Protein AF-A0AAN9ID62-F1 (afdb_monomer)

Mean predicted aligned error: 13.61 Å

Nearest PDB structures (foldseek):
  5ydg-assembly1_A  TM=8.507E-01  e=1.184E-04  Arabidopsis thaliana
  5iww-assembly1_C  TM=8.240E-01  e=6.250E-05  Arabidopsis thaliana
  5gi0-assembly1_A  TM=8.367E-01  e=1.042E-04  Arabidopsis thaliana
  5mpy-assembly1_B  TM=7.158E-01  e=1.528E-04  Arabidopsis thaliana
  5mpx-assembly1_A  TM=7.703E-01  e=7.080E-04  Arabidopsis thaliana

Structure (mmCIF, N/CA/C/O backbone):
data_AF-A0AAN9ID62-F1
#
_entry.id   AF-A0AAN9ID62-F1
#
loop_
_atom_site.group_PDB
_atom_site.id
_atom_site.type_symbol
_atom_site.label_atom_id
_atom_site.label_alt_id
_atom_site.label_comp_id
_atom_site.label_asym_id
_atom_site.label_entity_id
_atom_site.label_seq_id
_atom_site.pdbx_PDB_ins_code
_atom_site.Cartn_x
_atom_site.Cartn_y
_atom_site.Cartn_z
_atom_site.occupancy
_atom_site.B_iso_or_equiv
_atom_site.auth_seq_id
_atom_site.auth_comp_id
_atom_site.auth_asym_id
_atom_site.auth_atom_id
_atom_site.pdbx_PDB_model_num
ATOM 1 N N . MET A 1 1 ? -2.063 -17.753 29.970 1.00 37.62 1 MET A N 1
ATOM 2 C CA . MET A 1 1 ? -2.208 -17.736 28.502 1.00 37.62 1 MET A CA 1
ATOM 3 C C . MET A 1 1 ? -1.586 -16.443 28.017 1.00 37.62 1 MET A C 1
ATOM 5 O O . MET A 1 1 ? -1.982 -15.399 28.510 1.00 37.62 1 MET A O 1
ATOM 9 N N . ASN A 1 2 ? -0.555 -16.524 27.176 1.00 41.91 2 ASN A N 1
ATOM 10 C CA . ASN A 1 2 ? -0.003 -15.362 26.481 1.00 41.91 2 ASN A CA 1
ATOM 11 C C . ASN A 1 2 ? -0.936 -15.097 25.296 1.00 41.91 2 ASN A C 1
ATOM 13 O O . ASN A 1 2 ? -0.899 -15.868 24.341 1.00 41.91 2 ASN A O 1
ATOM 17 N N . TRP A 1 3 ? -1.790 -14.081 25.363 1.00 54.22 3 TRP A N 1
ATOM 18 C CA . TRP A 1 3 ? -2.457 -13.569 24.166 1.00 54.22 3 TRP A CA 1
ATOM 19 C C . TRP A 1 3 ? -1.417 -12.735 23.416 1.00 54.22 3 TRP A C 1
ATOM 21 O O . TRP A 1 3 ? -1.079 -11.617 23.790 1.00 54.22 3 TRP A O 1
ATOM 31 N N . ALA A 1 4 ? -0.767 -13.348 22.430 1.00 73.00 4 ALA A N 1
ATOM 32 C CA . ALA A 1 4 ? 0.148 -12.623 21.565 1.00 73.00 4 ALA A CA 1
ATOM 33 C C . ALA A 1 4 ? -0.686 -11.956 20.471 1.00 73.00 4 ALA A C 1
ATOM 35 O O . ALA A 1 4 ? -1.264 -12.650 19.638 1.00 73.00 4 ALA A O 1
ATOM 36 N N . LEU A 1 5 ? -0.735 -10.624 20.472 1.00 85.06 5 LEU A N 1
ATOM 37 C CA . LEU A 1 5 ? -1.292 -9.874 19.352 1.00 85.06 5 LEU A CA 1
ATOM 38 C C . LEU A 1 5 ? -0.517 -10.221 18.079 1.00 85.06 5 LEU A C 1
ATOM 40 O O . LEU A 1 5 ? 0.719 -10.184 18.062 1.00 85.06 5 LEU A O 1
ATOM 44 N N . THR A 1 6 ? -1.241 -10.553 17.015 1.00 88.81 6 THR A N 1
ATOM 45 C CA . THR A 1 6 ? -0.649 -10.898 15.718 1.00 88.81 6 THR A CA 1
ATOM 46 C C . THR A 1 6 ? -1.155 -9.956 14.631 1.00 88.81 6 THR A C 1
ATOM 48 O O . THR A 1 6 ? -2.285 -9.474 14.706 1.00 88.81 6 THR A O 1
ATOM 51 N N . PRO A 1 7 ? -0.322 -9.630 13.628 1.00 91.12 7 PRO A N 1
ATOM 52 C CA . PRO A 1 7 ? -0.741 -8.751 12.550 1.00 91.12 7 PRO A CA 1
ATOM 53 C C . PRO A 1 7 ? -1.700 -9.487 11.607 1.00 91.12 7 PRO A C 1
ATOM 55 O O . PRO A 1 7 ? -1.321 -10.464 10.959 1.00 91.12 7 PRO A O 1
ATOM 58 N N . TYR A 1 8 ? -2.920 -8.977 11.484 1.00 93.38 8 TYR A N 1
ATOM 59 C CA . TYR A 1 8 ? -3.925 -9.400 10.511 1.00 93.38 8 TYR A CA 1
ATOM 60 C C . TYR A 1 8 ? -4.148 -8.320 9.460 1.00 93.38 8 TYR A C 1
ATOM 62 O O . TYR A 1 8 ? -4.003 -7.128 9.729 1.00 93.38 8 TYR A O 1
ATOM 70 N N . ILE A 1 9 ? -4.532 -8.749 8.263 1.00 94.75 9 ILE A N 1
ATOM 71 C CA . ILE A 1 9 ? -5.019 -7.893 7.187 1.00 94.75 9 ILE A CA 1
ATOM 72 C C . ILE A 1 9 ? -6.527 -8.103 7.079 1.00 94.75 9 ILE A C 1
ATOM 74 O O . ILE A 1 9 ? -6.990 -9.225 6.863 1.00 94.75 9 ILE A O 1
ATOM 78 N N . VAL A 1 10 ? -7.275 -7.011 7.218 1.00 96.56 10 VAL A N 1
ATOM 79 C CA . VAL A 1 10 ? -8.722 -6.937 7.003 1.00 96.56 10 VAL A CA 1
ATOM 80 C C . VAL A 1 10 ? -8.946 -6.268 5.654 1.00 96.56 10 VAL A C 1
ATOM 82 O O . VAL A 1 10 ? -8.603 -5.102 5.464 1.00 96.56 10 VAL A O 1
ATOM 85 N N . TYR A 1 11 ? -9.485 -7.020 4.699 1.00 95.88 11 TYR A N 1
ATOM 86 C CA . TYR A 1 11 ? -9.725 -6.566 3.333 1.00 95.88 11 TYR A CA 1
ATOM 87 C C . TYR A 1 11 ? -11.213 -6.292 3.113 1.00 95.88 11 TYR A C 1
ATOM 89 O O . TYR A 1 11 ? -12.051 -7.165 3.344 1.00 95.88 11 TYR A O 1
ATOM 97 N N . LEU A 1 12 ? -11.517 -5.085 2.639 1.00 95.06 12 LEU A N 1
ATOM 98 C CA . LEU A 1 12 ? -12.868 -4.553 2.425 1.00 95.06 12 LEU A CA 1
ATOM 99 C C . LEU A 1 12 ? -13.197 -4.385 0.929 1.00 95.06 12 LEU A C 1
ATOM 101 O O . LEU A 1 12 ? -14.258 -3.885 0.571 1.00 95.06 12 LEU A O 1
ATOM 105 N N . GLY A 1 13 ? -12.291 -4.782 0.028 1.00 90.62 13 GLY A N 1
ATOM 106 C CA . GLY A 1 13 ? -12.505 -4.670 -1.414 1.00 90.62 13 GLY A CA 1
ATOM 107 C C . GLY A 1 13 ? -11.955 -3.378 -2.022 1.00 90.62 13 GLY A C 1
ATOM 108 O O . GLY A 1 13 ? -10.809 -2.987 -1.783 1.00 90.62 13 GLY A O 1
ATOM 109 N N . GLY A 1 14 ? -12.762 -2.756 -2.883 1.00 87.44 14 GLY A N 1
ATOM 110 C CA . GLY A 1 14 ? -12.463 -1.474 -3.520 1.00 87.44 14 GLY A CA 1
ATOM 111 C C . GLY A 1 14 ? -13.141 -0.313 -2.799 1.00 87.44 14 GLY A C 1
ATOM 112 O O . GLY A 1 14 ? -14.172 -0.486 -2.152 1.00 87.44 14 GLY A O 1
ATOM 113 N N . HIS A 1 15 ? -12.569 0.880 -2.930 1.00 86.69 15 HIS A N 1
ATOM 114 C CA . HIS A 1 15 ? -13.206 2.102 -2.445 1.00 86.69 15 HIS A CA 1
ATOM 115 C C . HIS A 1 15 ? -14.338 2.549 -3.369 1.00 86.69 15 HIS A C 1
ATOM 117 O O . HIS A 1 15 ? -14.328 2.275 -4.569 1.00 86.69 15 HIS A O 1
ATOM 123 N N . SER A 1 16 ? -15.295 3.287 -2.807 1.00 83.06 16 SER A N 1
ATOM 124 C CA . SER A 1 16 ? -16.345 3.964 -3.576 1.00 83.06 16 SER A CA 1
ATOM 125 C C . SER A 1 16 ? -15.829 5.205 -4.312 1.00 83.06 16 SER A C 1
ATOM 127 O O . SER A 1 16 ? -16.423 5.623 -5.307 1.00 83.06 16 SER A O 1
ATOM 129 N N . HIS A 1 17 ? -14.721 5.789 -3.849 1.00 81.81 17 HIS A N 1
ATOM 130 C CA . HIS A 1 17 ? -14.069 6.899 -4.530 1.00 81.81 17 HIS A CA 1
ATOM 131 C C . HIS A 1 17 ? -13.322 6.422 -5.786 1.00 81.81 17 HIS A C 1
ATOM 133 O O . HIS A 1 17 ? -12.825 5.298 -5.866 1.00 81.81 17 HIS A O 1
ATOM 139 N N . GLY A 1 18 ? -13.232 7.299 -6.787 1.00 77.69 18 GLY A N 1
ATOM 140 C CA . GLY A 1 18 ? -12.567 7.011 -8.058 1.00 77.69 18 GLY A CA 1
ATOM 141 C C . GLY A 1 18 ? -11.037 6.855 -7.955 1.00 77.69 18 GLY A C 1
ATOM 142 O O . GLY A 1 18 ? -10.472 6.829 -6.862 1.00 77.69 18 GLY A O 1
ATOM 143 N N . PRO A 1 19 ? -10.338 6.779 -9.104 1.00 76.50 19 PRO A N 1
ATOM 144 C CA . PRO A 1 19 ? -8.890 6.538 -9.155 1.00 76.50 19 PRO A CA 1
ATOM 145 C C . PRO A 1 19 ? -8.031 7.688 -8.601 1.00 76.50 19 PRO A C 1
ATOM 147 O O . PRO A 1 19 ? -6.870 7.463 -8.261 1.00 76.50 19 PRO A O 1
ATOM 150 N N . ASP A 1 20 ? -8.597 8.894 -8.496 1.00 82.19 20 ASP A N 1
ATOM 151 C CA . ASP A 1 20 ? -7.930 10.107 -8.015 1.00 82.19 20 ASP A CA 1
ATOM 152 C C . ASP A 1 20 ? -8.665 10.679 -6.779 1.00 82.19 20 ASP A C 1
ATOM 154 O O . ASP A 1 20 ? -9.347 11.701 -6.892 1.00 82.19 20 ASP A O 1
ATOM 158 N N . PRO A 1 21 ? -8.578 10.019 -5.606 1.00 85.56 21 PRO A N 1
ATOM 159 C CA . PRO A 1 21 ? -9.259 10.469 -4.393 1.00 85.56 21 PRO A CA 1
ATOM 160 C C . PRO A 1 21 ? -8.673 11.775 -3.850 1.00 85.56 21 PRO A C 1
ATOM 162 O O . PRO A 1 21 ? -7.457 12.005 -3.888 1.00 85.56 21 PRO A O 1
ATOM 165 N N . SER A 1 22 ? -9.542 12.618 -3.300 1.00 89.25 22 SER A N 1
ATOM 166 C CA . SER A 1 22 ? -9.153 13.818 -2.562 1.00 89.25 22 SER A CA 1
ATOM 167 C C . SER A 1 22 ? -8.609 13.464 -1.168 1.00 89.25 22 SER A C 1
ATOM 169 O O . SER A 1 22 ? -8.851 12.366 -0.663 1.00 89.25 22 SER A O 1
ATOM 171 N N . PRO A 1 23 ? -7.891 14.378 -0.490 1.00 89.88 23 PRO A N 1
ATOM 172 C CA . PRO A 1 23 ? -7.458 14.158 0.892 1.00 89.88 23 PRO A CA 1
ATOM 173 C C . PRO A 1 23 ? -8.608 13.834 1.857 1.00 89.88 23 PRO A C 1
ATOM 175 O O . PRO A 1 23 ? -8.421 13.037 2.777 1.00 89.88 23 PRO A O 1
ATOM 178 N N . ASP A 1 24 ? -9.787 14.413 1.626 1.00 92.81 24 ASP A N 1
ATOM 179 C CA . ASP A 1 24 ? -10.977 14.172 2.442 1.00 92.81 24 ASP A CA 1
ATOM 180 C C . ASP A 1 24 ? -11.554 12.770 2.205 1.00 92.81 24 ASP A C 1
ATOM 182 O O . ASP A 1 24 ? -11.988 12.128 3.162 1.00 92.81 24 ASP A O 1
ATOM 186 N N . ASP A 1 25 ? -11.477 12.246 0.976 1.00 91.94 25 ASP A N 1
ATOM 187 C CA . ASP A 1 25 ? -11.858 10.858 0.672 1.00 91.94 25 ASP A CA 1
ATOM 188 C C . ASP A 1 25 ? -10.949 9.872 1.417 1.00 91.94 25 ASP A C 1
ATOM 190 O O . ASP A 1 25 ? -11.428 8.968 2.101 1.00 91.94 25 ASP A O 1
ATOM 194 N N . LEU A 1 26 ? -9.629 10.096 1.363 1.00 91.25 26 LEU A N 1
ATOM 195 C CA . LEU A 1 26 ? -8.642 9.260 2.060 1.00 91.25 26 LEU A CA 1
ATOM 196 C C . LEU A 1 26 ? -8.844 9.293 3.581 1.00 91.25 26 LEU A C 1
ATOM 198 O O . LEU A 1 26 ? -8.670 8.280 4.273 1.00 91.25 26 LEU A O 1
ATOM 202 N N . LYS A 1 27 ? -9.179 10.471 4.121 1.00 93.69 27 LYS A N 1
ATOM 203 C CA . LYS A 1 27 ? -9.481 10.641 5.543 1.00 93.69 27 LYS A CA 1
ATOM 204 C C . LYS A 1 27 ? -10.766 9.906 5.913 1.00 93.69 27 LYS A C 1
ATOM 206 O O . LYS A 1 27 ? -10.751 9.163 6.885 1.00 93.69 27 LYS A O 1
ATOM 211 N N . SER A 1 28 ? -11.819 10.051 5.116 1.00 94.75 28 SER A N 1
ATOM 212 C CA . SER A 1 28 ? -13.110 9.394 5.345 1.00 94.75 28 SER A CA 1
ATOM 213 C C . SER A 1 28 ? -12.984 7.871 5.313 1.00 94.75 28 SER A C 1
ATOM 215 O O . SER A 1 28 ? -13.495 7.199 6.205 1.00 94.75 28 SER A O 1
ATOM 217 N N . ALA A 1 29 ? -12.228 7.322 4.357 1.00 94.44 29 ALA A N 1
ATOM 218 C CA . ALA A 1 29 ? -11.905 5.897 4.322 1.00 94.44 29 ALA A CA 1
ATOM 219 C C . ALA A 1 29 ? -11.178 5.452 5.603 1.00 94.44 29 ALA A C 1
ATOM 221 O O . ALA A 1 29 ? -11.558 4.475 6.241 1.00 94.44 29 ALA A O 1
ATOM 222 N N . THR A 1 30 ? -10.180 6.221 6.042 1.00 95.19 30 THR A N 1
ATOM 223 C CA . THR A 1 30 ? -9.436 5.918 7.276 1.00 95.19 30 THR A CA 1
ATOM 224 C C . THR A 1 30 ? -10.320 5.972 8.522 1.00 95.19 30 THR A C 1
ATOM 226 O O . THR A 1 30 ? -10.214 5.097 9.375 1.00 95.19 30 THR A O 1
ATOM 229 N N . ASP A 1 31 ? -11.193 6.972 8.624 1.00 96.56 31 ASP A N 1
ATOM 230 C CA . ASP A 1 31 ? -12.130 7.101 9.740 1.00 96.56 31 ASP A CA 1
ATOM 231 C C . ASP A 1 31 ? -13.106 5.911 9.766 1.00 96.56 31 ASP A C 1
ATOM 233 O O . ASP A 1 31 ? -13.311 5.319 10.824 1.00 96.56 31 ASP A O 1
ATOM 237 N N . SER A 1 32 ? -13.580 5.460 8.598 1.00 96.25 32 SER A N 1
ATOM 238 C CA . SER A 1 32 ? -14.433 4.267 8.489 1.00 96.25 32 SER A CA 1
ATOM 239 C C . SER A 1 32 ? -13.744 2.982 8.960 1.00 96.25 32 SER A C 1
ATOM 241 O O . SER A 1 32 ? -14.387 2.117 9.553 1.00 96.25 32 SER A O 1
ATOM 243 N N . HIS A 1 33 ? -12.424 2.860 8.771 1.00 97.12 33 HIS A N 1
ATOM 244 C CA . HIS A 1 33 ? -11.665 1.727 9.305 1.00 97.12 33 HIS A CA 1
ATOM 245 C C . HIS A 1 33 ? -11.621 1.748 10.835 1.00 97.12 33 HIS A C 1
ATOM 247 O O . HIS A 1 33 ? -11.741 0.693 11.462 1.00 97.12 33 HIS A O 1
ATOM 253 N N . TYR A 1 34 ? -11.464 2.933 11.438 1.00 98.00 34 TYR A N 1
ATOM 254 C CA . TYR A 1 34 ? -11.507 3.075 12.893 1.00 98.00 34 TYR A CA 1
ATOM 255 C C . TYR A 1 34 ? -12.885 2.742 13.444 1.00 98.00 34 TYR A C 1
ATOM 257 O O . TYR A 1 34 ? -12.953 2.030 14.437 1.00 98.00 34 TYR A O 1
ATOM 265 N N . ASP A 1 35 ? -13.953 3.200 12.792 1.00 97.44 35 ASP A N 1
ATOM 266 C CA . ASP A 1 35 ? -15.323 2.893 13.205 1.00 97.44 35 ASP A CA 1
ATOM 267 C C . ASP A 1 35 ? -15.609 1.385 13.110 1.00 97.44 35 ASP A C 1
ATOM 269 O O . ASP A 1 35 ? -16.155 0.787 14.042 1.00 97.44 35 ASP A O 1
ATOM 273 N N . LEU A 1 36 ? -15.181 0.742 12.016 1.00 97.56 36 LEU A N 1
ATOM 274 C CA . LEU A 1 36 ? -15.363 -0.693 11.807 1.00 97.56 36 LEU A CA 1
ATOM 275 C C . LEU A 1 36 ? -14.640 -1.513 12.879 1.00 97.56 36 LEU A C 1
ATOM 277 O O . LEU A 1 36 ? -15.265 -2.338 13.545 1.00 97.56 36 LEU A O 1
ATOM 281 N N . LEU A 1 37 ? -13.342 -1.285 13.085 1.00 97.75 37 LEU A N 1
ATOM 282 C CA . LEU A 1 37 ? -12.597 -2.022 14.106 1.00 97.75 37 LEU A CA 1
ATOM 283 C C . LEU A 1 37 ? -13.031 -1.623 15.526 1.00 97.75 37 LEU A C 1
ATOM 285 O O . LEU A 1 37 ? -13.098 -2.466 16.420 1.00 97.75 37 LEU A O 1
ATOM 289 N N . GLY A 1 38 ? -13.385 -0.356 15.734 1.00 97.31 38 GLY A N 1
ATOM 290 C CA . GLY A 1 38 ? -13.884 0.165 17.003 1.00 97.31 38 GLY A CA 1
ATOM 291 C C . GLY A 1 38 ? -15.177 -0.513 17.446 1.00 97.31 38 GLY A C 1
ATOM 292 O O . GLY A 1 38 ? -15.352 -0.748 18.641 1.00 97.31 38 GLY A O 1
ATOM 293 N N . SER A 1 39 ? -16.031 -0.923 16.502 1.00 96.31 39 SER A N 1
ATOM 294 C CA . SER A 1 39 ? -17.239 -1.709 16.793 1.00 96.31 39 SER A CA 1
ATOM 295 C C . SER A 1 39 ? -16.945 -3.080 17.421 1.00 96.31 39 SER A C 1
ATOM 297 O O . SER A 1 39 ? -17.763 -3.581 18.190 1.00 96.31 39 SER A O 1
ATOM 299 N N . VAL A 1 40 ? -15.765 -3.651 17.150 1.00 95.81 40 VAL A N 1
ATOM 300 C CA . VAL A 1 40 ? -15.310 -4.939 17.699 1.00 95.81 40 VAL A CA 1
ATOM 301 C C . VAL A 1 40 ? -14.521 -4.737 18.996 1.00 95.81 40 VAL A C 1
ATOM 303 O O . VAL A 1 40 ? -14.768 -5.425 19.982 1.00 95.81 40 VAL A O 1
ATOM 306 N N . LEU A 1 41 ? -13.611 -3.757 19.034 1.00 95.62 41 LEU A N 1
ATOM 307 C CA . LEU A 1 41 ? -12.743 -3.499 20.198 1.00 95.62 41 LEU A CA 1
ATOM 308 C C . LEU A 1 41 ? -13.425 -2.691 21.321 1.00 95.62 41 LEU A C 1
ATOM 310 O O . LEU A 1 41 ? -12.899 -2.571 22.439 1.00 95.62 41 LEU A O 1
ATOM 314 N N . GLY A 1 42 ? -14.587 -2.110 21.023 1.00 94.00 42 GLY A N 1
ATOM 315 C CA . GLY A 1 42 ? -15.403 -1.307 21.929 1.00 94.00 42 GLY A CA 1
ATOM 316 C C . GLY A 1 42 ? -15.038 0.181 21.990 1.00 94.00 42 GLY A C 1
ATOM 317 O O . GLY A 1 42 ? -15.698 0.918 22.721 1.00 94.00 42 GLY A O 1
ATOM 318 N N . SER A 1 43 ? -14.012 0.644 21.264 1.00 96.06 43 SER A N 1
ATOM 319 C CA . SER A 1 43 ? -13.745 2.079 21.082 1.00 96.06 43 SER A CA 1
ATOM 320 C C . SER A 1 43 ? -12.860 2.388 19.870 1.00 96.06 43 SER A C 1
ATOM 322 O O . SER A 1 43 ? -12.006 1.589 19.472 1.00 96.06 43 SER A O 1
ATOM 324 N N . ASN A 1 44 ? -13.015 3.597 19.324 1.00 96.06 44 ASN A N 1
ATOM 325 C CA . ASN A 1 44 ? -12.189 4.084 18.217 1.00 96.06 44 ASN A CA 1
ATOM 326 C C . ASN A 1 44 ? -10.746 4.370 18.651 1.00 96.06 44 ASN A C 1
ATOM 328 O O . ASN A 1 44 ? -9.831 4.299 17.833 1.00 96.06 44 ASN A O 1
ATOM 332 N N . GLU A 1 45 ? -10.514 4.688 19.924 1.00 96.56 45 GLU A N 1
ATOM 333 C CA . GLU A 1 45 ? -9.171 4.879 20.476 1.00 96.56 45 GLU A CA 1
ATOM 334 C C . GLU A 1 45 ? -8.368 3.577 20.402 1.00 96.56 45 GLU A C 1
ATOM 336 O O . GLU A 1 45 ? -7.261 3.579 19.870 1.00 96.56 45 GLU A O 1
ATOM 341 N N . LYS A 1 46 ? -8.962 2.449 20.817 1.00 95.69 46 LYS A N 1
ATOM 342 C CA . LYS A 1 46 ? -8.327 1.130 20.690 1.00 95.69 46 LYS A CA 1
ATOM 343 C C . LYS A 1 46 ? -8.096 0.747 19.233 1.00 95.69 46 LYS A C 1
ATOM 345 O O . LYS A 1 46 ? -7.049 0.205 18.901 1.00 95.69 46 LYS A O 1
ATOM 350 N N . ALA A 1 47 ? -9.043 1.066 18.349 1.00 96.75 47 ALA A N 1
ATOM 351 C CA . ALA A 1 47 ? -8.876 0.821 16.920 1.00 96.75 47 ALA A CA 1
ATOM 352 C C . ALA A 1 47 ? -7.681 1.589 16.337 1.00 96.75 47 ALA A C 1
ATOM 354 O O . ALA A 1 47 ? -6.904 1.028 15.568 1.00 96.75 47 ALA A O 1
ATOM 355 N N . LYS A 1 48 ? -7.493 2.854 16.731 1.00 96.19 48 LYS A N 1
ATOM 356 C CA . LYS A 1 48 ? -6.337 3.667 16.318 1.00 96.19 48 LYS A CA 1
ATOM 357 C C . LYS A 1 48 ? -5.010 3.120 16.837 1.00 96.19 48 LYS A C 1
ATOM 359 O O . LYS A 1 48 ? -4.008 3.254 16.146 1.00 96.19 48 LYS A O 1
ATOM 364 N N . GLU A 1 49 ? -4.999 2.532 18.030 1.00 94.44 49 GLU A N 1
ATOM 365 C CA . GLU A 1 49 ? -3.809 1.893 18.605 1.00 94.44 49 GLU A CA 1
ATOM 366 C C . GLU A 1 49 ? -3.489 0.547 17.937 1.00 94.44 49 GLU A C 1
ATOM 368 O O . GLU A 1 49 ? -2.320 0.225 17.731 1.00 94.44 49 GLU A O 1
ATOM 373 N N . ALA A 1 50 ? -4.516 -0.224 17.572 1.00 94.00 50 ALA A N 1
ATOM 374 C CA . ALA A 1 50 ? -4.364 -1.537 16.954 1.00 94.00 50 ALA A CA 1
ATOM 375 C C . ALA A 1 50 ? -4.014 -1.464 15.459 1.00 94.00 50 ALA A C 1
ATOM 377 O O . ALA A 1 50 ? -3.264 -2.311 14.965 1.00 94.00 50 ALA A O 1
ATOM 378 N N . ILE A 1 51 ? -4.545 -0.480 14.720 1.00 94.25 51 ILE A N 1
ATOM 379 C CA . ILE A 1 51 ? -4.287 -0.328 13.282 1.00 94.25 51 ILE A CA 1
ATOM 380 C C . ILE A 1 51 ? -2.852 0.148 13.053 1.00 94.25 51 ILE A C 1
ATOM 382 O O . ILE A 1 51 ? -2.483 1.286 13.331 1.00 94.25 51 ILE A O 1
ATOM 386 N N . VAL A 1 52 ? -2.059 -0.731 12.447 1.00 91.38 52 VAL A N 1
ATOM 387 C CA . VAL A 1 52 ? -0.679 -0.467 12.031 1.00 91.38 52 VAL A CA 1
ATOM 388 C C . VAL A 1 52 ? -0.655 0.324 10.725 1.00 91.38 52 VAL A C 1
ATOM 390 O O . VAL A 1 52 ? 0.192 1.196 10.534 1.00 91.38 52 VAL A O 1
ATOM 393 N N . TYR A 1 53 ? -1.573 0.017 9.805 1.00 89.94 53 TYR A N 1
ATOM 394 C CA . TYR A 1 53 ? -1.654 0.693 8.514 1.00 89.94 53 TYR A CA 1
ATOM 395 C C . TYR A 1 53 ? -3.076 0.674 7.950 1.00 89.94 53 TYR A C 1
ATOM 397 O O . TYR A 1 53 ? -3.767 -0.336 8.025 1.00 89.94 53 TYR A O 1
ATOM 405 N N . SER A 1 54 ? -3.491 1.784 7.341 1.00 91.12 54 SER A N 1
ATOM 406 C CA . SER A 1 54 ? -4.798 1.961 6.701 1.00 91.12 54 SER A CA 1
ATOM 407 C C . SER A 1 54 ? -4.609 2.075 5.186 1.00 91.12 54 SER A C 1
ATOM 409 O O . SER A 1 54 ? -4.018 3.052 4.720 1.00 91.12 54 SER A O 1
ATOM 411 N N . TYR A 1 55 ? -5.093 1.083 4.433 1.00 91.25 55 TYR A N 1
ATOM 412 C CA . TYR A 1 55 ? -5.109 1.081 2.968 1.00 91.25 55 TYR A CA 1
ATOM 413 C C . TYR A 1 55 ? -6.333 1.876 2.503 1.00 91.25 55 TYR A C 1
ATOM 415 O O . TYR A 1 55 ? -7.463 1.406 2.611 1.00 91.25 55 TYR A O 1
ATOM 423 N N . ASN A 1 56 ? -6.133 3.117 2.061 1.00 89.12 56 ASN A N 1
ATOM 424 C CA . ASN A 1 56 ? -7.220 4.100 1.955 1.00 89.12 56 ASN A CA 1
ATOM 425 C C . ASN A 1 56 ? -7.364 4.764 0.577 1.00 89.12 56 ASN A C 1
ATOM 427 O O . ASN A 1 56 ? -8.114 5.723 0.453 1.00 89.12 56 ASN A O 1
ATOM 431 N N . LYS A 1 57 ? -6.637 4.290 -0.438 1.00 85.75 57 LYS A N 1
ATOM 432 C CA . LYS A 1 57 ? -6.495 4.933 -1.752 1.00 85.75 57 LYS A CA 1
ATOM 433 C C . LYS A 1 57 ? -6.761 4.004 -2.938 1.00 85.75 57 LYS A C 1
ATOM 435 O O . LYS A 1 57 ? -7.471 4.378 -3.863 1.00 85.75 57 LYS A O 1
ATOM 440 N N . HIS A 1 58 ? -6.149 2.828 -2.985 1.00 82.94 58 HIS A N 1
ATOM 441 C CA . HIS A 1 58 ? -6.268 1.884 -4.108 1.00 82.94 58 HIS A CA 1
ATOM 442 C C . HIS A 1 58 ? -6.900 0.565 -3.687 1.00 82.94 58 HIS A C 1
ATOM 444 O O . HIS A 1 58 ? -7.588 -0.075 -4.478 1.00 82.94 58 HIS A O 1
ATOM 450 N N . ILE A 1 59 ? -6.668 0.177 -2.440 1.00 87.62 59 ILE A N 1
ATOM 451 C CA . ILE A 1 59 ? -7.266 -0.983 -1.794 1.00 87.62 59 ILE A CA 1
ATOM 452 C C . ILE A 1 59 ? -8.016 -0.457 -0.580 1.00 87.62 59 ILE A C 1
ATOM 454 O O . ILE A 1 59 ? -7.526 0.472 0.052 1.00 87.62 59 ILE A O 1
ATOM 458 N N . ASN A 1 60 ? -9.182 -1.027 -0.281 1.00 92.69 60 ASN A N 1
ATOM 459 C CA . ASN A 1 60 ? -9.933 -0.733 0.931 1.00 92.69 60 ASN A CA 1
ATOM 460 C C . ASN A 1 60 ? -9.655 -1.800 1.993 1.00 92.69 60 ASN A C 1
ATOM 462 O O . ASN A 1 60 ? -9.818 -2.997 1.734 1.00 92.69 60 ASN A O 1
ATOM 466 N N . GLY A 1 61 ? -9.197 -1.376 3.167 1.00 94.94 61 GLY A N 1
ATOM 467 C CA . GLY A 1 61 ? -8.846 -2.266 4.266 1.00 94.94 61 GLY A CA 1
ATOM 468 C C . GLY A 1 61 ? -7.751 -1.719 5.170 1.00 94.94 61 GLY A C 1
ATOM 469 O O . GLY A 1 61 ? -7.267 -0.600 5.013 1.00 94.94 61 GLY A O 1
ATOM 470 N N . PHE A 1 62 ? -7.313 -2.531 6.122 1.00 95.00 62 PHE A N 1
ATOM 471 C CA . PHE A 1 62 ? -6.274 -2.145 7.074 1.00 95.00 62 PHE A CA 1
ATOM 472 C C . PHE A 1 62 ? -5.508 -3.356 7.605 1.00 95.00 62 PHE A C 1
ATOM 474 O O . PHE A 1 62 ? -5.990 -4.488 7.584 1.00 95.00 62 PHE A O 1
ATOM 481 N N . ALA A 1 63 ? -4.295 -3.100 8.085 1.00 94.19 63 ALA A N 1
ATOM 482 C CA . ALA A 1 63 ? -3.512 -4.037 8.871 1.00 94.19 63 ALA A CA 1
ATOM 483 C C . ALA A 1 63 ? -3.611 -3.651 10.350 1.00 94.19 63 ALA A C 1
ATOM 485 O O . ALA A 1 63 ? -3.347 -2.496 10.694 1.00 94.19 63 ALA A O 1
ATOM 486 N N . ALA A 1 64 ? -3.963 -4.598 11.215 1.00 94.75 64 ALA A N 1
ATOM 487 C CA . ALA A 1 64 ? -4.109 -4.374 12.650 1.00 94.75 64 ALA A CA 1
ATOM 488 C C . ALA A 1 64 ? -3.491 -5.508 13.472 1.00 94.75 64 ALA A C 1
ATOM 490 O O . ALA A 1 64 ? -3.455 -6.658 13.033 1.00 94.75 64 ALA A O 1
ATOM 491 N N . LEU A 1 65 ? -3.003 -5.174 14.662 1.00 94.88 65 LEU A N 1
ATOM 492 C CA . LEU A 1 65 ? -2.595 -6.138 15.678 1.00 94.88 65 LEU A CA 1
ATOM 493 C C . LEU A 1 65 ? -3.836 -6.594 16.444 1.00 94.88 65 LEU A C 1
ATOM 495 O O . LEU A 1 65 ? -4.421 -5.789 17.161 1.00 94.88 65 LEU A O 1
ATOM 499 N N . LEU A 1 66 ? -4.225 -7.857 16.272 1.00 94.50 66 LEU A N 1
ATOM 500 C CA . LEU A 1 66 ? -5.456 -8.417 16.835 1.00 94.50 66 LEU A CA 1
ATOM 501 C C . LEU A 1 66 ? -5.193 -9.748 17.543 1.00 94.50 66 LEU A C 1
ATOM 503 O O . LEU A 1 66 ? -4.247 -10.480 17.210 1.00 94.50 66 LEU A O 1
ATOM 507 N N . GLU A 1 67 ? -6.063 -10.066 18.492 1.00 94.81 67 GLU A N 1
ATOM 508 C CA . GLU A 1 67 ? -6.270 -11.428 18.980 1.00 94.81 67 GLU A CA 1
ATOM 509 C C . GLU A 1 67 ? -7.041 -12.263 17.940 1.00 94.81 67 GLU A C 1
ATOM 511 O O . GLU A 1 67 ? -7.692 -11.736 17.032 1.00 94.81 67 GLU A O 1
ATOM 516 N N . GLU A 1 68 ? -6.958 -13.591 18.042 1.00 93.69 68 GLU A N 1
ATOM 517 C CA . GLU A 1 68 ? -7.633 -14.493 17.099 1.00 93.69 68 GLU A CA 1
ATOM 518 C C . GLU A 1 68 ? -9.159 -14.347 17.186 1.00 93.69 68 GLU A C 1
ATOM 520 O O . GLU A 1 68 ? -9.855 -14.355 16.169 1.00 93.69 68 GLU A O 1
ATOM 525 N N . GLU A 1 69 ? -9.676 -14.135 18.392 1.00 94.81 69 GLU A N 1
ATOM 526 C CA . GLU A 1 69 ? -11.087 -13.904 18.667 1.00 94.81 69 GLU A CA 1
ATOM 527 C C . GLU A 1 69 ? -11.581 -12.600 18.026 1.00 94.81 69 GLU A C 1
ATOM 529 O O . GLU A 1 69 ? -12.634 -12.590 17.389 1.00 94.81 69 GLU A O 1
ATOM 534 N N . GLU A 1 70 ? -10.804 -11.519 18.125 1.00 95.88 70 GLU A N 1
ATOM 535 C CA . GLU A 1 70 ? -11.111 -10.221 17.507 1.00 95.88 70 GLU A CA 1
ATOM 536 C C . GLU A 1 70 ? -11.086 -10.317 15.974 1.00 95.88 70 GLU A C 1
ATOM 538 O O . GLU A 1 70 ? -11.981 -9.803 15.296 1.00 95.88 70 GLU A O 1
ATOM 543 N N . ALA A 1 71 ? -10.101 -11.031 15.419 1.00 95.88 71 ALA A N 1
ATOM 544 C CA . ALA A 1 71 ? -10.004 -11.298 13.985 1.00 95.88 71 ALA A CA 1
ATOM 545 C C . ALA A 1 71 ? -11.170 -12.167 13.479 1.00 95.88 71 ALA A C 1
ATOM 547 O O . ALA A 1 71 ? -11.703 -11.932 12.390 1.00 95.88 71 ALA A O 1
ATOM 548 N N . SER A 1 72 ? -11.606 -13.154 14.266 1.00 96.56 72 SER A N 1
ATOM 549 C CA . SER A 1 72 ? -12.777 -13.965 13.934 1.00 96.56 72 SER A CA 1
ATOM 550 C C . SER A 1 72 ? -14.080 -13.179 14.057 1.00 96.56 72 SER A C 1
ATOM 552 O O . SER A 1 72 ? -15.020 -13.478 13.320 1.00 96.56 72 SER A O 1
ATOM 554 N N . GLU A 1 73 ? -14.172 -12.229 14.986 1.00 97.25 73 GLU A N 1
ATOM 555 C CA . GLU A 1 73 ? -15.367 -11.407 15.164 1.00 97.25 73 GLU A CA 1
ATOM 556 C C . GLU A 1 73 ? -15.516 -10.412 14.016 1.00 97.25 73 GLU A C 1
ATOM 558 O O . GLU A 1 73 ? -16.575 -10.353 13.391 1.00 97.25 73 GLU A O 1
ATOM 563 N N . ILE A 1 74 ? -14.442 -9.707 13.649 1.00 97.19 74 ILE A N 1
ATOM 564 C CA . ILE A 1 74 ? -14.496 -8.745 12.544 1.00 97.19 74 ILE A CA 1
ATOM 565 C C . ILE A 1 74 ? -14.780 -9.421 11.196 1.00 97.19 74 ILE A C 1
ATOM 567 O O . ILE A 1 74 ? -15.475 -8.851 10.360 1.00 97.19 74 ILE A O 1
ATOM 571 N N . ALA A 1 75 ? -14.342 -10.670 11.005 1.00 96.88 75 ALA A N 1
ATOM 572 C CA . ALA A 1 75 ? -14.639 -11.458 9.807 1.00 96.88 75 ALA A CA 1
ATOM 573 C C . ALA A 1 75 ? -16.137 -11.767 9.608 1.00 96.88 75 ALA A C 1
ATOM 575 O O . ALA A 1 75 ? -16.533 -12.154 8.510 1.00 96.88 75 ALA A O 1
ATOM 576 N N . LYS A 1 76 ? -16.974 -11.623 10.645 1.00 96.81 76 LYS A N 1
ATOM 577 C CA . LYS A 1 76 ? -18.433 -11.820 10.547 1.00 96.81 76 LYS A CA 1
ATOM 578 C C . LYS A 1 76 ? -19.155 -10.601 9.979 1.00 96.81 76 LYS A C 1
ATOM 580 O O . LYS A 1 76 ? -20.334 -10.706 9.639 1.00 96.81 76 LYS A O 1
ATOM 585 N N . ASN A 1 77 ? -18.490 -9.448 9.915 1.00 96.25 77 ASN A N 1
ATOM 586 C CA . ASN A 1 77 ? -19.093 -8.233 9.393 1.00 96.25 77 ASN A CA 1
ATOM 587 C C . ASN A 1 77 ? -19.333 -8.375 7.871 1.00 96.25 77 ASN A C 1
ATOM 589 O O . ASN A 1 77 ? -18.409 -8.754 7.153 1.00 96.25 77 ASN A O 1
ATOM 593 N N . PRO A 1 78 ? -20.542 -8.070 7.360 1.00 94.75 78 PRO A N 1
ATOM 594 C CA . PRO A 1 78 ? -20.875 -8.242 5.942 1.00 94.75 78 PRO A CA 1
ATOM 595 C C . PRO A 1 78 ? -20.063 -7.353 4.988 1.00 94.75 78 PRO A C 1
ATOM 597 O O . PRO A 1 78 ? -19.944 -7.694 3.812 1.00 94.75 78 PRO A O 1
ATOM 600 N N . ASP A 1 79 ? -19.500 -6.248 5.476 1.00 91.56 79 ASP A N 1
ATOM 601 C CA . ASP A 1 79 ? -18.659 -5.342 4.688 1.00 91.56 79 ASP A CA 1
ATOM 602 C C . ASP A 1 79 ? -17.201 -5.838 4.595 1.00 91.56 79 ASP A C 1
ATOM 604 O O . ASP A 1 79 ? -16.397 -5.302 3.828 1.00 91.56 79 ASP A O 1
ATOM 608 N N . VAL A 1 80 ? -16.842 -6.882 5.354 1.00 97.06 80 VAL A N 1
ATOM 609 C CA . VAL A 1 80 ? -15.511 -7.497 5.335 1.00 97.06 80 VAL A CA 1
ATOM 610 C C . VAL A 1 80 ? -15.473 -8.631 4.316 1.00 97.06 80 VAL A C 1
ATOM 612 O O . VAL A 1 80 ? -16.162 -9.639 4.439 1.00 97.06 80 VAL A O 1
ATOM 615 N N . VAL A 1 81 ? -14.605 -8.493 3.311 1.00 96.69 81 VAL A N 1
ATOM 616 C CA . VAL A 1 81 ? -14.425 -9.501 2.256 1.00 96.69 81 VAL A CA 1
ATOM 617 C C . VAL A 1 81 ? -13.573 -10.666 2.753 1.00 96.69 81 VAL A C 1
ATOM 619 O O . VAL A 1 81 ? -13.877 -11.826 2.480 1.00 96.69 81 VAL A O 1
ATOM 622 N N . SER A 1 82 ? -12.475 -10.375 3.456 1.00 95.94 82 SER A N 1
ATOM 623 C CA . SER A 1 82 ? -11.608 -11.413 4.021 1.00 95.94 82 SER A CA 1
ATOM 624 C C . SER A 1 82 ? -10.723 -10.884 5.142 1.00 95.94 82 SER A C 1
ATOM 626 O O . SER A 1 82 ? -10.232 -9.758 5.061 1.00 95.94 82 SER A O 1
ATOM 628 N N . VAL A 1 83 ? -10.434 -11.744 6.119 1.00 96.44 83 VAL A N 1
ATOM 629 C CA . VAL A 1 83 ? -9.449 -11.504 7.180 1.00 96.44 83 VAL A CA 1
ATOM 630 C C . VAL A 1 83 ? -8.400 -12.605 7.126 1.00 96.44 83 VAL A C 1
ATOM 632 O O . VAL A 1 83 ? -8.743 -13.786 7.072 1.00 96.44 83 VAL A O 1
ATOM 635 N N . PHE A 1 84 ? -7.121 -12.244 7.107 1.00 93.81 84 PHE A N 1
ATOM 636 C CA . PHE A 1 84 ? -6.036 -13.223 7.063 1.00 93.81 84 PHE A CA 1
ATOM 637 C C . PHE A 1 84 ? -4.782 -12.717 7.767 1.00 93.81 84 PHE A C 1
ATOM 639 O O . PHE A 1 84 ? -4.524 -11.518 7.829 1.00 93.81 84 PHE A O 1
ATOM 646 N N . LEU A 1 85 ? -3.987 -13.650 8.291 1.00 90.75 85 LEU A N 1
ATOM 647 C CA . LEU A 1 85 ? -2.708 -13.336 8.921 1.00 90.75 85 LEU A CA 1
ATOM 648 C C . LEU A 1 85 ? -1.770 -12.646 7.930 1.00 90.75 85 LEU A C 1
ATOM 650 O O . LEU A 1 85 ? -1.565 -13.128 6.809 1.00 90.75 85 LEU A O 1
ATOM 654 N N . SER A 1 86 ? -1.154 -11.558 8.380 1.00 84.06 86 SER A N 1
ATOM 655 C CA . SER A 1 86 ? -0.046 -10.933 7.674 1.00 84.06 86 SER A CA 1
ATOM 656 C C . SER A 1 86 ? 1.146 -11.887 7.673 1.00 84.06 86 SER A C 1
ATOM 658 O O . SER A 1 86 ? 1.519 -12.448 8.707 1.00 84.06 86 SER A O 1
ATOM 660 N N . LYS A 1 87 ? 1.732 -12.104 6.495 1.00 78.31 87 LYS A N 1
ATOM 661 C CA . LYS A 1 87 ? 2.861 -13.016 6.306 1.00 78.31 87 LYS A CA 1
ATOM 662 C C . LYS A 1 87 ? 4.090 -12.236 5.890 1.00 78.31 87 LYS A C 1
ATOM 664 O O . LYS A 1 87 ? 4.062 -11.483 4.920 1.00 78.31 87 LYS A O 1
ATOM 669 N N . GLU A 1 88 ? 5.188 -12.486 6.586 1.00 68.56 88 GLU A N 1
ATOM 670 C CA . GLU A 1 88 ? 6.499 -12.045 6.138 1.00 68.56 88 GLU A CA 1
ATOM 671 C C . GLU A 1 88 ? 6.974 -12.949 4.994 1.00 68.56 88 GLU A C 1
ATOM 673 O O . GLU A 1 88 ? 6.987 -14.180 5.108 1.00 68.56 88 GLU A O 1
ATOM 678 N N . HIS A 1 89 ? 7.366 -12.340 3.879 1.00 66.44 89 HIS A N 1
ATOM 679 C CA . HIS A 1 89 ? 7.939 -13.054 2.747 1.00 66.44 89 HIS A CA 1
ATOM 680 C C . HIS A 1 89 ? 9.461 -12.937 2.775 1.00 66.44 89 HIS A C 1
ATOM 682 O O . HIS A 1 89 ? 10.013 -11.841 2.824 1.00 66.44 89 HIS A O 1
ATOM 688 N N . LYS A 1 90 ? 10.148 -14.081 2.709 1.00 56.94 90 LYS A N 1
ATOM 689 C CA . LYS A 1 90 ? 11.605 -14.116 2.564 1.00 56.94 90 LYS A CA 1
ATOM 690 C C . LYS A 1 90 ? 11.984 -13.857 1.111 1.00 56.94 90 LYS A C 1
ATOM 692 O O . LYS A 1 90 ? 11.359 -14.394 0.197 1.00 56.94 90 LYS A O 1
ATOM 697 N N . LEU A 1 91 ? 13.033 -13.066 0.906 1.00 58.09 91 LEU A N 1
ATOM 698 C CA . LEU A 1 91 ? 13.573 -12.808 -0.425 1.00 58.09 91 LEU A CA 1
ATOM 699 C C . LEU A 1 91 ? 14.109 -14.108 -1.022 1.00 58.09 91 LEU A C 1
ATOM 701 O O . LEU A 1 91 ? 1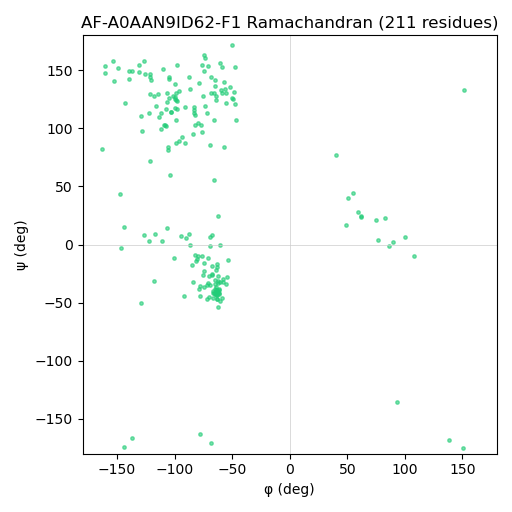4.975 -14.770 -0.447 1.00 58.09 91 LEU A O 1
ATOM 705 N N . HIS A 1 92 ? 13.613 -14.446 -2.204 1.00 55.09 92 HIS A N 1
ATOM 706 C CA . HIS A 1 92 ? 14.159 -15.514 -3.022 1.00 55.09 92 HIS A CA 1
ATOM 707 C C . HIS A 1 92 ? 14.853 -14.879 -4.223 1.00 55.09 92 HIS A C 1
ATOM 709 O O . HIS A 1 92 ? 14.196 -14.439 -5.162 1.00 55.09 92 HIS A O 1
ATOM 715 N N . THR A 1 93 ? 16.184 -14.822 -4.201 1.00 49.47 93 THR A N 1
ATOM 716 C CA . THR A 1 93 ? 16.974 -14.411 -5.365 1.00 49.47 93 THR A CA 1
ATOM 717 C C . THR A 1 93 ? 17.585 -15.653 -6.008 1.00 49.47 93 THR A C 1
ATOM 719 O O . THR A 1 93 ? 18.403 -16.355 -5.419 1.00 49.47 93 THR A O 1
ATOM 722 N N . THR A 1 94 ? 17.172 -15.973 -7.233 1.00 51.53 94 THR A N 1
ATOM 723 C CA . THR A 1 94 ? 17.822 -17.016 -8.040 1.00 51.53 94 THR A CA 1
ATOM 724 C C . THR A 1 94 ? 18.773 -16.366 -9.039 1.00 51.53 94 THR A C 1
ATOM 726 O O . THR A 1 94 ? 18.379 -15.443 -9.752 1.00 51.53 94 THR A O 1
ATOM 729 N N . ARG A 1 95 ? 20.021 -16.850 -9.115 1.00 49.78 95 ARG A N 1
ATOM 730 C CA . ARG A 1 95 ? 21.033 -16.395 -10.084 1.00 49.78 95 ARG A CA 1
ATOM 731 C C . ARG A 1 95 ? 21.128 -17.358 -11.270 1.00 49.78 95 ARG A C 1
ATOM 733 O O . ARG A 1 95 ? 21.393 -18.537 -11.078 1.00 49.78 95 ARG A O 1
ATOM 740 N N . SER A 1 96 ? 20.970 -16.838 -12.483 1.00 55.03 96 SER A N 1
ATOM 741 C CA . SER A 1 96 ? 22.032 -16.672 -13.498 1.00 55.03 96 SER A CA 1
ATOM 742 C C . SER A 1 96 ? 21.432 -16.736 -14.906 1.00 55.03 96 SER A C 1
ATOM 744 O O . SER A 1 96 ? 20.641 -17.624 -15.220 1.00 55.03 96 SER A O 1
ATOM 746 N N . TRP A 1 97 ? 21.806 -15.791 -15.767 1.00 53.81 97 TRP A N 1
ATOM 747 C CA . TRP A 1 97 ? 21.266 -15.640 -17.125 1.00 53.81 97 TRP A CA 1
ATOM 748 C C . TRP A 1 97 ? 21.653 -16.790 -18.065 1.00 53.81 97 TRP A C 1
ATOM 750 O O . TRP A 1 97 ? 20.896 -17.109 -18.986 1.00 53.81 97 TRP A O 1
ATOM 760 N N . ASP A 1 98 ? 22.774 -17.453 -17.777 1.00 56.09 98 ASP A N 1
ATOM 761 C CA . ASP A 1 98 ? 23.255 -18.636 -18.498 1.00 56.09 98 ASP A CA 1
ATOM 762 C C . ASP A 1 98 ? 22.268 -19.800 -18.403 1.00 56.09 98 ASP A C 1
ATOM 764 O O . ASP A 1 98 ? 22.013 -20.491 -19.388 1.00 56.09 98 ASP A O 1
ATOM 768 N N . PHE A 1 99 ? 21.642 -19.979 -17.233 1.00 62.81 99 PHE A N 1
ATOM 769 C CA . PHE A 1 99 ? 20.639 -21.024 -17.019 1.00 62.81 99 PHE A CA 1
ATOM 770 C C . PHE A 1 99 ? 19.413 -20.830 -17.922 1.00 62.81 99 PHE A C 1
ATOM 772 O O . PHE A 1 99 ? 18.799 -21.797 -18.365 1.00 62.81 99 PHE A O 1
ATOM 779 N N . LEU A 1 100 ? 19.082 -19.574 -18.237 1.00 68.19 100 LEU A N 1
ATOM 780 C CA . LEU A 1 100 ? 17.967 -19.211 -19.113 1.00 68.19 100 LEU A CA 1
ATOM 781 C C . LEU A 1 100 ? 18.357 -19.192 -20.603 1.00 68.19 100 LEU A C 1
ATOM 783 O O . LEU A 1 100 ? 17.511 -18.888 -21.446 1.00 68.19 100 LEU A O 1
ATOM 787 N N . GLY A 1 101 ? 19.619 -19.491 -20.942 1.00 67.62 101 GLY A N 1
ATOM 788 C CA . GLY A 1 101 ? 20.117 -19.528 -22.321 1.00 67.62 101 GLY A CA 1
ATOM 789 C C . GLY A 1 101 ? 20.042 -18.180 -23.047 1.00 67.62 101 GLY A C 1
ATOM 790 O O . GLY A 1 101 ? 19.954 -18.140 -24.278 1.00 67.62 101 GLY A O 1
ATOM 791 N N . LEU A 1 102 ? 20.023 -17.072 -22.299 1.00 73.12 102 LEU A N 1
ATOM 792 C CA . LEU A 1 102 ? 19.957 -15.720 -22.867 1.00 73.12 102 LEU A CA 1
ATOM 793 C C . LEU A 1 102 ? 21.297 -15.284 -23.463 1.00 73.12 102 LEU A C 1
ATOM 795 O O . LEU A 1 102 ? 21.321 -14.498 -24.417 1.00 73.12 102 LEU A O 1
ATOM 799 N N . GLU A 1 103 ? 22.371 -15.857 -22.930 1.00 74.69 103 GLU A N 1
ATOM 800 C CA . GLU A 1 103 ? 23.758 -15.715 -23.336 1.00 74.69 103 GLU A CA 1
ATOM 801 C C . GLU A 1 103 ? 24.389 -17.109 -23.460 1.00 74.69 103 GLU A C 1
ATOM 803 O O . GLU A 1 103 ? 23.997 -18.051 -22.769 1.00 74.69 103 GLU A O 1
ATOM 808 N N . LYS A 1 104 ? 25.349 -17.249 -24.373 1.00 72.50 104 LYS A N 1
ATOM 809 C CA . LYS A 1 104 ? 26.225 -18.412 -24.461 1.00 72.50 104 LYS A CA 1
ATOM 810 C C . LYS A 1 104 ? 27.623 -17.952 -24.865 1.00 72.50 104 LYS A C 1
ATOM 812 O O . LYS A 1 104 ? 27.782 -17.344 -25.924 1.00 72.50 104 LYS A O 1
ATOM 817 N N . ASP A 1 105 ? 28.616 -18.260 -24.035 1.00 74.31 105 ASP A N 1
ATOM 818 C CA . ASP A 1 105 ? 30.036 -17.978 -24.285 1.00 74.31 105 ASP A CA 1
ATOM 819 C C . ASP A 1 105 ? 30.327 -16.488 -24.589 1.00 74.31 105 ASP A C 1
ATOM 821 O O . ASP A 1 105 ? 31.026 -16.165 -25.556 1.00 74.31 105 ASP A O 1
ATOM 825 N N . GLY A 1 106 ? 29.745 -15.552 -23.828 1.00 70.44 106 GLY A N 1
ATOM 826 C CA . GLY A 1 106 ? 29.934 -14.110 -24.041 1.00 70.44 106 GLY A CA 1
ATOM 827 C C . GLY A 1 106 ? 29.136 -13.535 -25.212 1.00 70.44 106 GLY A C 1
ATOM 828 O O . GLY A 1 106 ? 29.302 -12.364 -25.559 1.00 70.44 106 GLY A O 1
ATOM 829 N N . LYS A 1 107 ? 28.301 -14.343 -25.880 1.00 77.75 107 LYS A N 1
ATOM 830 C CA . LYS A 1 107 ? 27.539 -13.943 -27.070 1.00 77.75 107 LYS A CA 1
ATOM 831 C C . LYS A 1 107 ? 26.049 -14.114 -26.849 1.00 77.75 107 LYS A C 1
ATOM 833 O O . LYS A 1 107 ? 25.594 -15.077 -26.244 1.00 77.75 107 LYS A O 1
ATOM 838 N N . ILE A 1 108 ? 25.277 -13.196 -27.425 1.00 80.38 108 ILE A N 1
ATOM 839 C CA . ILE A 1 108 ? 23.814 -13.201 -27.366 1.00 80.38 108 ILE A CA 1
ATOM 840 C C . ILE A 1 108 ? 23.293 -13.809 -28.672 1.00 80.38 108 ILE A C 1
ATOM 842 O O . ILE A 1 108 ? 23.382 -13.157 -29.720 1.00 80.38 108 ILE A O 1
ATOM 846 N N . PRO A 1 109 ? 22.766 -15.049 -28.662 1.00 81.62 109 PRO A N 1
ATOM 847 C CA . PRO A 1 109 ? 22.310 -15.706 -29.880 1.00 81.62 109 PRO A CA 1
ATOM 848 C C . PRO A 1 109 ? 21.213 -14.915 -30.589 1.00 81.62 109 PRO A C 1
ATOM 850 O O . PRO A 1 109 ? 20.400 -14.234 -29.959 1.00 81.62 109 PRO A O 1
ATOM 853 N N . ALA A 1 110 ? 21.114 -15.070 -31.912 1.00 80.50 110 ALA A N 1
ATOM 854 C CA . ALA A 1 110 ? 20.066 -14.413 -32.688 1.00 80.50 110 ALA A CA 1
ATOM 855 C C . ALA A 1 110 ? 18.647 -14.773 -32.206 1.00 80.50 110 ALA A C 1
ATOM 857 O O . ALA A 1 110 ? 17.744 -13.939 -32.266 1.00 80.50 110 ALA A O 1
ATOM 858 N N . SER A 1 111 ? 18.489 -16.000 -31.705 1.00 80.56 111 SER A N 1
ATOM 859 C CA . SER A 1 111 ? 17.266 -16.574 -31.148 1.00 80.56 111 SER A CA 1
ATOM 860 C C . SER A 1 111 ? 16.963 -16.154 -29.705 1.00 80.56 111 SER A C 1
ATOM 862 O O . SER A 1 111 ? 15.855 -16.443 -29.244 1.00 80.56 111 SER A O 1
ATOM 864 N N . SER A 1 112 ? 17.900 -15.489 -29.016 1.00 82.31 112 SER A N 1
ATOM 865 C CA . SER A 1 112 ? 17.772 -15.094 -27.608 1.00 82.31 112 SER A CA 1
ATOM 866 C C . SER A 1 112 ? 16.537 -14.226 -27.381 1.00 82.31 112 SER A C 1
ATOM 868 O O . SER A 1 112 ? 16.226 -13.331 -28.178 1.00 82.31 112 SER A O 1
ATOM 870 N N . ALA A 1 113 ? 15.850 -14.465 -26.260 1.00 81.50 113 ALA A N 1
ATOM 871 C CA . ALA A 1 113 ? 14.703 -13.664 -25.854 1.00 81.50 113 ALA A CA 1
ATOM 872 C C . ALA A 1 113 ? 15.076 -12.183 -25.698 1.00 81.50 113 ALA A C 1
ATOM 874 O O . ALA A 1 113 ? 14.254 -11.330 -26.015 1.00 81.50 113 ALA A O 1
ATOM 875 N N . TRP A 1 114 ? 16.324 -11.861 -25.331 1.00 80.00 114 TRP A N 1
ATOM 876 C CA . TRP A 1 114 ? 16.803 -10.480 -25.302 1.00 80.00 114 TRP A CA 1
ATOM 877 C C . TRP A 1 114 ? 16.737 -9.813 -26.673 1.00 80.00 114 TRP A C 1
ATOM 879 O O . TRP A 1 114 ? 16.160 -8.739 -26.784 1.00 80.00 114 TRP A O 1
ATOM 889 N N . ARG A 1 115 ? 17.222 -10.444 -27.749 1.00 79.31 115 ARG A N 1
ATOM 890 C CA . ARG A 1 115 ? 17.129 -9.834 -29.089 1.00 79.31 115 ARG A CA 1
ATOM 891 C C . ARG A 1 115 ? 15.685 -9.729 -29.566 1.00 79.31 115 ARG A C 1
ATOM 893 O O . ARG A 1 115 ? 15.299 -8.691 -30.096 1.00 79.31 115 ARG A O 1
ATOM 900 N N . LYS A 1 116 ? 14.872 -10.766 -29.339 1.00 82.75 116 LYS A N 1
ATOM 901 C CA . LYS A 1 116 ? 13.449 -10.772 -29.727 1.00 82.75 116 LYS A CA 1
ATOM 902 C C . LYS A 1 116 ? 12.632 -9.712 -28.983 1.00 82.75 116 LYS A C 1
ATOM 904 O O . LYS A 1 116 ? 11.788 -9.062 -29.588 1.00 82.75 116 LYS A O 1
ATOM 909 N N . ALA A 1 117 ? 12.910 -9.510 -27.697 1.00 76.81 117 ALA A N 1
ATOM 910 C CA . ALA A 1 117 ? 12.275 -8.498 -26.855 1.00 76.81 117 ALA A CA 1
ATOM 911 C C . ALA A 1 117 ? 12.981 -7.133 -26.912 1.00 76.81 117 ALA A C 1
ATOM 913 O O . ALA A 1 117 ? 12.670 -6.257 -26.106 1.00 76.81 117 ALA A O 1
ATOM 914 N N . ARG A 1 118 ? 13.950 -6.949 -27.823 1.00 76.81 118 ARG A N 1
ATOM 915 C CA . ARG A 1 118 ? 14.745 -5.716 -27.959 1.00 76.81 118 ARG A CA 1
ATOM 916 C C . ARG A 1 118 ? 15.353 -5.257 -26.627 1.00 76.81 118 ARG A C 1
ATOM 918 O O . ARG A 1 118 ? 15.351 -4.082 -26.296 1.00 76.81 118 ARG A O 1
ATOM 925 N N . PHE A 1 11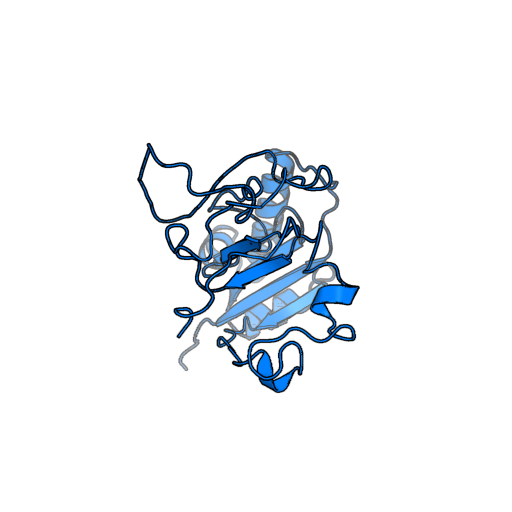9 ? 15.838 -6.205 -25.834 1.00 76.25 119 PHE A N 1
ATOM 926 C CA . PHE A 1 119 ? 16.447 -5.983 -24.523 1.00 76.25 119 PHE A CA 1
ATOM 927 C C . PHE A 1 119 ? 15.515 -5.295 -23.513 1.00 76.25 119 PHE A C 1
ATOM 929 O O . PHE A 1 119 ? 15.978 -4.618 -22.603 1.00 76.25 119 PHE A O 1
ATOM 936 N N . GLY A 1 120 ? 14.197 -5.475 -23.657 1.00 73.19 120 GLY A N 1
ATOM 937 C CA . GLY A 1 120 ? 13.211 -4.816 -22.799 1.00 73.19 120 GLY A CA 1
ATOM 938 C C . GLY A 1 120 ? 12.881 -3.391 -23.239 1.00 73.19 120 GLY A C 1
ATOM 939 O O . GLY A 1 120 ? 12.408 -2.602 -22.422 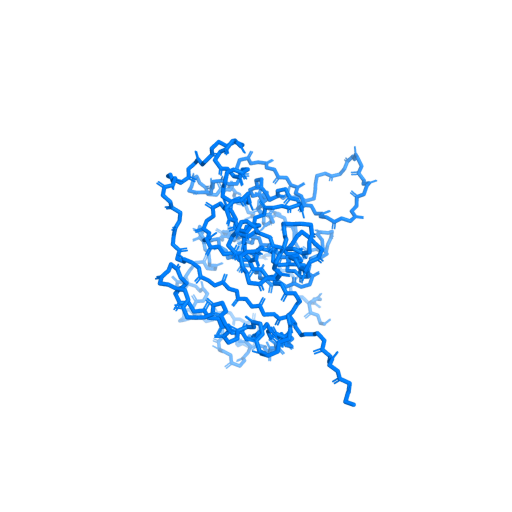1.00 73.19 120 GLY A O 1
ATOM 940 N N . GLU A 1 121 ? 13.111 -3.066 -24.519 1.00 70.62 121 GLU A N 1
ATOM 941 C CA . GLU A 1 121 ? 12.823 -1.753 -25.090 1.00 70.62 121 GLU A CA 1
ATOM 942 C C . GLU A 1 121 ? 11.403 -1.274 -24.750 1.00 70.62 121 GLU A C 1
ATOM 944 O O . GLU A 1 121 ? 10.418 -1.946 -25.066 1.00 70.62 121 GLU A O 1
ATOM 949 N N . ASN A 1 122 ? 11.290 -0.080 -24.155 1.00 68.44 122 ASN A N 1
ATOM 950 C CA . ASN A 1 122 ? 10.016 0.572 -23.836 1.00 68.44 122 ASN A CA 1
ATOM 951 C C . ASN A 1 122 ? 9.154 -0.248 -22.851 1.00 68.44 122 ASN A C 1
ATOM 953 O O . ASN A 1 122 ? 7.925 -0.118 -22.808 1.00 68.44 122 ASN A O 1
ATOM 957 N N . ILE A 1 123 ? 9.787 -1.099 -22.044 1.00 73.00 123 ILE A N 1
ATOM 958 C CA . ILE A 1 123 ? 9.174 -1.816 -20.925 1.00 73.00 123 ILE A CA 1
ATOM 959 C C . ILE A 1 123 ? 9.624 -1.165 -19.618 1.00 73.00 123 ILE A C 1
ATOM 961 O O . ILE A 1 123 ? 10.757 -0.710 -19.490 1.00 73.00 123 ILE A O 1
ATOM 965 N N . ILE A 1 124 ? 8.700 -1.098 -18.662 1.00 71.25 124 ILE A N 1
ATOM 966 C CA . ILE A 1 124 ? 8.954 -0.607 -17.311 1.00 71.25 124 ILE A CA 1
ATOM 967 C C . ILE A 1 124 ? 8.712 -1.786 -16.384 1.00 71.25 124 ILE A C 1
ATOM 969 O O . ILE A 1 124 ? 7.609 -2.335 -16.374 1.00 71.25 124 ILE A O 1
ATOM 973 N N . ILE A 1 125 ? 9.744 -2.189 -15.653 1.00 73.19 125 ILE A N 1
ATOM 974 C CA . ILE A 1 125 ? 9.674 -3.298 -14.704 1.00 73.19 125 ILE A CA 1
ATOM 975 C C . ILE A 1 125 ? 9.715 -2.698 -13.308 1.00 73.19 125 ILE A C 1
ATOM 977 O O . ILE A 1 125 ? 10.709 -2.070 -12.947 1.00 73.19 125 ILE A O 1
ATOM 981 N N . ALA A 1 126 ? 8.637 -2.883 -12.547 1.00 67.69 126 ALA A N 1
ATOM 982 C CA . ALA A 1 126 ? 8.607 -2.570 -11.127 1.00 67.69 126 ALA A CA 1
ATOM 983 C C . ALA A 1 126 ? 9.201 -3.751 -10.347 1.00 67.69 126 ALA A C 1
ATOM 985 O O . ALA A 1 126 ? 8.678 -4.862 -10.410 1.00 67.69 126 ALA A O 1
ATOM 986 N N . ASN A 1 127 ? 10.299 -3.508 -9.642 1.00 66.56 127 ASN A N 1
ATOM 987 C CA . ASN A 1 127 ? 10.898 -4.421 -8.686 1.00 66.56 127 ASN A CA 1
ATOM 988 C C . ASN A 1 127 ? 10.423 -4.052 -7.280 1.00 66.56 127 ASN A C 1
ATOM 990 O O . ASN A 1 127 ? 10.471 -2.880 -6.915 1.00 66.56 127 ASN A O 1
ATOM 994 N N . ILE A 1 128 ? 9.988 -5.047 -6.519 1.00 67.25 128 ILE A N 1
ATOM 995 C CA . ILE A 1 128 ? 9.647 -4.919 -5.109 1.00 67.25 128 ILE A CA 1
ATOM 996 C C . ILE A 1 128 ? 10.754 -5.616 -4.319 1.00 67.25 128 ILE A C 1
ATOM 998 O O . ILE A 1 128 ? 10.796 -6.843 -4.272 1.00 67.25 128 ILE A O 1
ATOM 1002 N N . ASP A 1 129 ? 11.667 -4.838 -3.744 1.00 61.84 129 ASP A N 1
ATOM 1003 C CA . ASP A 1 129 ? 12.880 -5.347 -3.093 1.00 61.84 129 ASP A CA 1
ATOM 1004 C C . ASP A 1 129 ? 13.231 -4.495 -1.859 1.00 61.84 129 ASP A C 1
ATOM 1006 O O . ASP A 1 129 ? 12.507 -3.582 -1.464 1.00 61.84 129 ASP A O 1
ATOM 1010 N N . THR A 1 130 ? 14.376 -4.779 -1.256 1.00 58.16 130 THR A N 1
ATOM 1011 C CA . THR A 1 130 ? 14.990 -4.058 -0.136 1.00 58.16 130 THR A CA 1
ATOM 1012 C C . THR A 1 130 ? 15.536 -2.686 -0.511 1.00 58.16 130 THR A C 1
ATOM 1014 O O . THR A 1 130 ? 15.819 -1.881 0.372 1.00 58.16 130 THR A O 1
ATOM 1017 N N . GLY A 1 131 ? 15.637 -2.368 -1.802 1.00 62.22 131 GLY A N 1
ATOM 1018 C CA . GLY A 1 131 ? 16.113 -1.079 -2.290 1.00 62.22 131 GLY A CA 1
ATOM 1019 C C . GLY A 1 131 ? 17.047 -1.220 -3.486 1.00 62.22 131 GLY A C 1
ATOM 1020 O O . GLY A 1 131 ? 17.147 -2.272 -4.113 1.00 62.22 131 GLY A O 1
ATOM 1021 N N . VAL A 1 132 ? 17.715 -0.122 -3.830 1.00 63.72 132 VAL A N 1
ATOM 1022 C CA . VAL A 1 132 ? 18.686 -0.059 -4.925 1.00 63.72 132 VAL A CA 1
ATOM 1023 C C . VAL A 1 132 ? 19.870 0.796 -4.509 1.00 63.72 132 VAL A C 1
ATOM 1025 O O . VAL A 1 132 ? 19.707 1.744 -3.747 1.00 63.72 132 VAL A O 1
ATOM 1028 N N . TRP A 1 133 ? 21.052 0.477 -5.035 1.00 67.62 133 TRP A N 1
ATOM 1029 C CA . TRP A 1 133 ? 22.220 1.352 -4.984 1.00 67.62 133 TRP A CA 1
ATOM 1030 C C . TRP A 1 133 ? 22.266 2.191 -6.273 1.00 67.62 133 TRP A C 1
ATOM 1032 O O . TRP A 1 133 ? 22.830 1.728 -7.270 1.00 67.62 133 TRP A O 1
ATOM 1042 N N . PRO A 1 134 ? 21.688 3.406 -6.306 1.00 63.47 134 PRO A N 1
ATOM 1043 C CA . PRO A 1 134 ? 21.508 4.156 -7.549 1.00 63.47 134 PRO A CA 1
ATOM 1044 C C . PRO A 1 134 ? 22.822 4.633 -8.184 1.00 63.47 134 PRO A C 1
ATOM 1046 O O . PRO A 1 134 ? 22.893 4.803 -9.398 1.00 63.47 134 PRO A O 1
ATOM 1049 N N . GLU A 1 135 ? 23.882 4.827 -7.402 1.00 65.56 135 GLU A N 1
ATOM 1050 C CA . GLU A 1 135 ? 25.204 5.232 -7.895 1.00 65.56 135 GLU A CA 1
ATOM 1051 C C . GLU A 1 135 ? 25.991 4.096 -8.554 1.00 65.56 135 GLU A C 1
ATOM 1053 O O . GLU A 1 135 ? 27.041 4.345 -9.153 1.00 65.56 135 GLU A O 1
ATOM 1058 N N . HIS A 1 136 ? 25.526 2.849 -8.449 1.00 68.19 136 HIS A N 1
ATOM 1059 C CA . HIS A 1 136 ? 26.228 1.733 -9.060 1.00 68.19 136 HIS A CA 1
ATOM 1060 C C . HIS A 1 136 ? 26.225 1.878 -10.590 1.00 68.19 136 HIS A C 1
ATOM 1062 O O . HIS A 1 136 ? 25.223 2.246 -11.202 1.00 68.19 136 HIS A O 1
ATOM 1068 N N . ARG A 1 137 ? 27.338 1.527 -11.248 1.00 69.19 137 ARG A N 1
ATOM 1069 C CA . ARG A 1 137 ? 27.513 1.662 -12.712 1.00 69.19 137 ARG A CA 1
ATOM 1070 C C . ARG A 1 137 ? 26.418 0.968 -13.532 1.00 69.19 137 ARG A C 1
ATOM 1072 O O . ARG A 1 137 ? 26.092 1.402 -14.634 1.00 69.19 137 ARG A O 1
ATOM 1079 N N . SER A 1 138 ? 25.820 -0.081 -12.970 1.00 66.75 138 SER A N 1
ATOM 1080 C CA . SER A 1 138 ? 24.683 -0.809 -13.547 1.00 66.75 138 SER A CA 1
ATOM 1081 C C . SER A 1 138 ? 23.380 -0.017 -13.562 1.00 66.75 138 SER A C 1
ATOM 1083 O O . SER A 1 138 ? 22.391 -0.540 -14.050 1.00 66.75 138 SER A O 1
ATOM 1085 N N . PHE A 1 139 ? 23.356 1.212 -13.057 1.00 69.88 139 PHE A N 1
ATOM 1086 C CA . PHE A 1 139 ? 22.226 2.130 -13.169 1.00 69.88 139 PHE A CA 1
ATOM 1087 C C . PHE A 1 139 ? 22.568 3.394 -13.965 1.00 69.88 139 PHE A C 1
ATOM 1089 O O . PHE A 1 139 ? 21.743 4.294 -14.064 1.00 69.88 139 PHE A O 1
ATOM 1096 N N . ASN A 1 140 ? 23.740 3.445 -14.609 1.00 68.69 140 ASN A N 1
ATOM 1097 C CA . ASN A 1 140 ? 24.075 4.493 -15.572 1.00 68.69 140 ASN A CA 1
ATOM 1098 C C . ASN A 1 140 ? 23.148 4.409 -16.802 1.00 68.69 140 ASN A C 1
ATOM 1100 O O . ASN A 1 140 ? 22.900 3.312 -17.316 1.00 68.69 140 ASN A O 1
ATOM 1104 N N . ASP A 1 141 ? 22.656 5.560 -17.256 1.00 69.56 141 ASP A N 1
ATOM 1105 C CA . ASP A 1 141 ? 21.749 5.746 -18.390 1.00 69.56 141 ASP A CA 1
ATOM 1106 C C . ASP A 1 141 ? 22.459 6.066 -19.717 1.00 69.56 141 ASP A C 1
ATOM 1108 O O . ASP A 1 141 ? 21.806 6.329 -20.728 1.00 69.56 141 ASP A O 1
ATOM 1112 N N . LYS A 1 142 ? 23.791 5.994 -19.771 1.00 72.25 142 LYS A N 1
ATOM 1113 C CA . LYS A 1 142 ? 24.545 6.091 -21.024 1.00 72.25 142 LYS A CA 1
ATOM 1114 C C . LYS A 1 142 ? 24.049 5.036 -22.021 1.00 72.25 142 LYS A C 1
ATOM 1116 O O . LYS A 1 142 ? 24.110 3.841 -21.746 1.00 72.25 142 LYS A O 1
ATOM 1121 N N . GLY A 1 143 ? 23.592 5.493 -23.188 1.00 70.12 143 GLY A N 1
ATOM 1122 C CA . GLY A 1 143 ? 23.016 4.640 -24.237 1.00 70.12 143 GLY A CA 1
ATOM 1123 C C . GLY A 1 143 ? 21.501 4.426 -24.125 1.00 70.12 143 GLY A C 1
ATOM 1124 O O . GLY A 1 143 ? 20.934 3.713 -24.946 1.00 70.12 143 GLY A O 1
ATOM 1125 N N . TYR A 1 144 ? 20.835 5.052 -23.150 1.00 67.75 144 TYR A N 1
ATOM 1126 C CA . TYR A 1 144 ? 19.387 4.988 -22.976 1.00 67.75 144 TYR A CA 1
ATOM 1127 C C . TYR A 1 144 ? 18.734 6.255 -23.556 1.00 67.75 144 TYR A C 1
ATOM 1129 O O . TYR A 1 144 ? 19.221 7.367 -23.369 1.00 67.75 144 TYR A O 1
ATOM 1137 N N . GLY A 1 145 ? 17.611 6.091 -24.257 1.00 68.44 145 GLY A N 1
ATOM 1138 C CA . GLY A 1 145 ? 16.782 7.194 -24.757 1.00 68.44 145 GLY A CA 1
ATOM 1139 C C . GLY A 1 145 ? 15.890 7.836 -23.677 1.00 68.44 145 GLY A C 1
ATOM 1140 O O . GLY A 1 145 ? 16.132 7.656 -22.477 1.00 68.44 145 GLY A O 1
ATOM 1141 N N . PRO A 1 146 ? 14.858 8.604 -24.067 1.00 71.62 146 PRO A N 1
ATOM 1142 C CA . PRO A 1 146 ? 13.959 9.252 -23.116 1.00 71.62 146 PRO A CA 1
ATOM 1143 C C . PRO A 1 146 ? 13.045 8.246 -22.398 1.00 71.62 146 PRO A C 1
ATOM 1145 O O . PRO A 1 146 ? 12.698 7.195 -22.939 1.00 71.62 146 PRO A O 1
ATOM 1148 N N . ILE A 1 147 ? 12.604 8.607 -21.189 1.00 70.06 147 ILE A N 1
ATOM 1149 C CA . ILE A 1 147 ? 11.613 7.841 -20.418 1.00 70.06 147 ILE A CA 1
ATOM 1150 C C . ILE A 1 147 ? 10.326 7.673 -21.256 1.00 70.06 147 ILE A C 1
ATOM 1152 O O . ILE A 1 147 ? 9.840 8.659 -21.819 1.00 70.06 147 ILE A O 1
ATOM 1156 N N . PRO A 1 148 ? 9.732 6.463 -21.325 1.00 71.38 148 PRO A N 1
ATOM 1157 C CA . PRO A 1 148 ? 8.497 6.222 -22.064 1.00 71.38 148 PRO A CA 1
ATOM 1158 C C . PRO A 1 148 ? 7.361 7.188 -21.715 1.00 71.38 148 PRO A C 1
ATOM 1160 O O . PRO A 1 148 ? 7.033 7.368 -20.545 1.00 71.38 148 PRO A O 1
ATOM 1163 N N . SER A 1 149 ? 6.655 7.713 -22.721 1.00 74.81 149 SER A N 1
ATOM 1164 C CA . SER A 1 149 ? 5.519 8.637 -22.527 1.00 74.81 149 SER A CA 1
ATOM 1165 C C . SER A 1 149 ? 4.331 8.023 -21.774 1.00 74.81 149 SER A C 1
ATOM 1167 O O . SER A 1 149 ? 3.494 8.742 -21.228 1.00 74.81 149 SER A O 1
ATOM 1169 N N . LYS A 1 150 ? 4.245 6.686 -21.727 1.00 75.00 150 LYS A N 1
ATOM 1170 C CA . LYS A 1 150 ? 3.265 5.943 -20.918 1.00 75.00 150 LYS A CA 1
ATOM 1171 C C . LYS A 1 150 ? 3.590 5.942 -19.423 1.00 75.00 150 LYS A C 1
ATOM 1173 O O . LYS A 1 150 ? 2.713 5.625 -18.626 1.00 75.00 150 LYS A O 1
ATOM 1178 N N . TRP A 1 151 ? 4.817 6.288 -19.032 1.00 70.94 151 TRP A N 1
ATOM 1179 C CA . TRP A 1 151 ? 5.175 6.437 -17.628 1.00 70.94 151 TRP A CA 1
ATOM 1180 C C . TRP A 1 151 ? 4.371 7.580 -17.011 1.00 70.94 151 TRP A C 1
ATOM 1182 O O . TRP A 1 151 ? 4.329 8.693 -17.537 1.00 70.94 151 TRP A O 1
ATOM 1192 N N . ARG A 1 152 ? 3.706 7.304 -15.890 1.00 66.06 152 ARG A N 1
ATOM 1193 C CA . ARG A 1 152 ? 2.878 8.280 -15.165 1.00 66.06 152 ARG A CA 1
ATOM 1194 C C . ARG A 1 152 ? 3.538 8.763 -13.881 1.00 66.06 152 ARG A C 1
ATOM 1196 O O . ARG A 1 152 ? 2.884 9.417 -13.081 1.00 66.06 152 ARG A O 1
ATOM 1203 N N . GLY A 1 153 ? 4.834 8.507 -13.695 1.00 61.16 153 GLY A N 1
ATOM 1204 C CA . GLY A 1 153 ? 5.530 8.843 -12.455 1.00 61.16 153 GLY A CA 1
ATOM 1205 C C . GLY A 1 153 ? 5.741 10.343 -12.188 1.00 61.16 153 GLY A C 1
ATOM 1206 O O . GLY A 1 153 ? 6.442 10.700 -11.254 1.00 61.16 153 GLY A O 1
ATOM 1207 N N . LYS A 1 154 ? 5.176 11.249 -12.999 1.00 56.94 154 LYS A N 1
ATOM 1208 C CA . LYS A 1 154 ? 5.176 12.717 -12.797 1.00 56.94 154 LYS A CA 1
ATOM 1209 C C . LYS A 1 154 ? 6.545 13.361 -12.471 1.00 56.94 154 LYS A C 1
ATOM 1211 O O . LYS A 1 154 ? 6.591 14.509 -12.051 1.00 56.94 154 LYS A O 1
ATOM 1216 N N . GLY A 1 155 ? 7.662 12.670 -12.709 1.00 52.50 155 GLY A N 1
ATOM 1217 C CA . GLY A 1 155 ? 9.011 13.203 -12.527 1.00 52.50 155 GLY A CA 1
ATOM 1218 C C . GLY A 1 155 ? 9.496 13.323 -11.077 1.00 52.50 155 GLY A C 1
ATOM 1219 O O . GLY A 1 155 ? 10.430 14.092 -10.846 1.00 52.50 155 GLY A O 1
ATOM 1220 N N . VAL A 1 156 ? 8.917 12.586 -10.125 1.00 52.56 156 VAL A N 1
ATOM 1221 C CA . VAL A 1 156 ? 9.352 12.577 -8.715 1.00 52.56 156 VAL A CA 1
ATOM 1222 C C . VAL A 1 156 ? 10.464 11.534 -8.511 1.00 52.56 156 VAL A C 1
ATOM 1224 O O . VAL A 1 156 ? 10.502 10.516 -9.182 1.00 52.56 156 VAL A O 1
ATOM 1227 N N . CYS A 1 157 ? 11.452 11.790 -7.656 1.00 56.31 157 CYS A N 1
ATOM 1228 C CA . CYS A 1 157 ? 12.502 10.818 -7.337 1.00 56.31 157 CYS A CA 1
ATOM 1229 C C . CYS A 1 157 ? 12.600 10.690 -5.829 1.00 56.31 157 CYS A C 1
ATOM 1231 O O . CYS A 1 157 ? 13.211 11.542 -5.192 1.00 56.31 157 CYS A O 1
ATOM 1233 N N . ASP A 1 158 ? 11.962 9.659 -5.281 1.00 54.53 158 ASP A N 1
ATOM 1234 C CA . ASP A 1 158 ? 11.968 9.393 -3.853 1.00 54.53 158 ASP A CA 1
ATOM 1235 C C . ASP A 1 158 ? 12.755 8.117 -3.568 1.00 54.53 158 ASP A C 1
ATOM 1237 O O . ASP A 1 158 ? 12.293 7.000 -3.802 1.00 54.53 158 ASP A O 1
ATOM 1241 N N . ILE A 1 159 ? 14.002 8.308 -3.147 1.00 56.06 159 ILE A N 1
ATOM 1242 C CA . ILE A 1 159 ? 14.864 7.250 -2.634 1.00 56.06 159 ILE A CA 1
ATOM 1243 C C . ILE A 1 159 ? 14.905 7.483 -1.133 1.00 56.06 159 ILE A C 1
ATOM 1245 O O . ILE A 1 159 ? 15.774 8.192 -0.616 1.00 56.06 159 ILE A O 1
ATOM 1249 N N . GLY A 1 160 ? 13.888 6.953 -0.454 1.00 50.50 160 GLY A N 1
ATOM 1250 C CA . GLY A 1 160 ? 13.770 7.038 0.9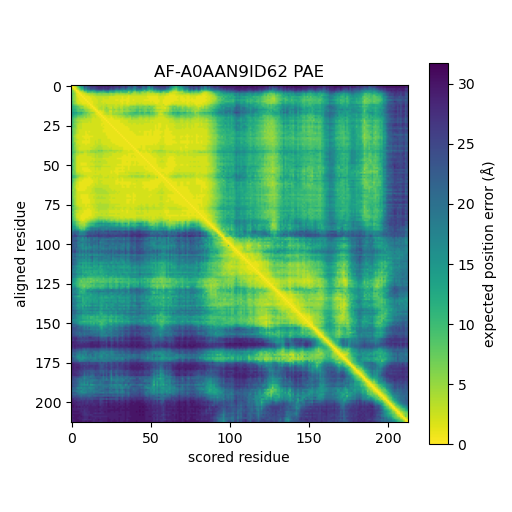92 1.00 50.50 160 GLY A CA 1
ATOM 1251 C C . GLY A 1 160 ? 15.088 6.632 1.655 1.00 50.50 160 GLY A C 1
ATOM 1252 O O . GLY A 1 160 ? 15.652 5.597 1.308 1.00 50.50 160 GLY A O 1
ATOM 1253 N N . LEU A 1 161 ? 15.539 7.467 2.601 1.00 44.91 161 LEU A N 1
ATOM 1254 C CA . LEU A 1 161 ? 16.723 7.365 3.481 1.00 44.91 161 LEU A CA 1
ATOM 1255 C C . LEU A 1 161 ? 17.910 8.296 3.188 1.00 44.91 161 LEU A C 1
ATOM 1257 O O . LEU A 1 161 ? 18.757 8.438 4.069 1.00 44.91 161 LEU A O 1
ATOM 1261 N N . TYR A 1 162 ? 17.962 9.021 2.069 1.00 42.28 162 TYR A N 1
ATOM 1262 C CA . TYR A 1 162 ? 19.000 10.047 1.886 1.00 42.28 162 TYR A CA 1
ATOM 1263 C C . TYR A 1 162 ? 18.434 11.467 1.977 1.00 42.28 162 TYR A C 1
ATOM 1265 O O . TYR A 1 162 ? 17.914 12.017 1.011 1.00 42.28 162 TYR A O 1
ATOM 1273 N N . ASN A 1 163 ? 18.660 12.115 3.127 1.00 41.09 163 ASN A N 1
ATOM 1274 C CA . ASN A 1 163 ? 18.710 13.579 3.257 1.00 41.09 163 ASN A CA 1
ATOM 1275 C C . ASN A 1 163 ? 19.926 14.138 2.479 1.00 41.09 163 ASN A C 1
ATOM 1277 O O . ASN A 1 163 ? 20.792 14.810 3.032 1.00 41.09 163 ASN A O 1
ATOM 1281 N N . ALA A 1 164 ? 20.036 13.829 1.188 1.00 43.59 164 ALA A N 1
ATOM 1282 C CA . ALA A 1 164 ? 20.993 14.446 0.284 1.00 43.59 164 ALA A CA 1
ATOM 1283 C C . ALA A 1 164 ? 20.217 15.413 -0.605 1.00 43.59 164 ALA A C 1
ATOM 1285 O O . ALA A 1 164 ? 19.857 15.109 -1.739 1.00 43.59 164 ALA A O 1
ATOM 1286 N N . SER A 1 165 ? 19.959 16.598 -0.064 1.00 47.84 165 SER A N 1
ATOM 1287 C CA . SER A 1 165 ? 19.239 17.717 -0.674 1.00 47.84 165 SER A CA 1
ATOM 1288 C C . SER A 1 165 ? 19.891 18.308 -1.942 1.00 47.84 165 SER A C 1
ATOM 1290 O O . SER A 1 165 ? 19.637 19.461 -2.279 1.00 47.84 165 SER A O 1
ATOM 1292 N N . THR A 1 166 ? 20.709 17.556 -2.688 1.00 47.06 166 THR A N 1
ATOM 1293 C CA . THR A 1 166 ? 21.408 18.056 -3.887 1.00 47.06 166 THR A CA 1
ATOM 1294 C C . THR A 1 166 ? 21.632 17.047 -5.020 1.00 47.06 166 THR A C 1
ATOM 1296 O O . THR A 1 166 ? 22.136 17.456 -6.068 1.00 47.06 166 THR A O 1
ATOM 1299 N N . LYS A 1 167 ? 21.266 15.758 -4.899 1.00 53.53 167 LYS A N 1
ATOM 1300 C CA . LYS A 1 167 ? 21.598 14.754 -5.934 1.00 53.53 167 LYS A CA 1
ATOM 1301 C C . LYS A 1 167 ? 20.356 14.057 -6.500 1.00 53.53 167 LYS A C 1
ATOM 1303 O O . LYS A 1 167 ? 19.683 13.297 -5.816 1.00 53.53 167 LYS A O 1
ATOM 1308 N N . ASN A 1 168 ? 20.068 14.305 -7.780 1.00 60.91 168 ASN A N 1
ATOM 1309 C CA . ASN A 1 168 ? 19.043 13.577 -8.532 1.00 60.91 168 ASN A CA 1
ATOM 1310 C C . ASN A 1 168 ? 19.590 12.199 -8.929 1.00 60.91 168 ASN A C 1
ATOM 1312 O O . ASN A 1 168 ? 20.388 12.094 -9.857 1.00 60.91 168 ASN A O 1
ATOM 1316 N N . PHE A 1 169 ? 19.164 11.155 -8.222 1.00 61.62 169 PHE A N 1
ATOM 1317 C CA . PHE A 1 169 ? 19.595 9.771 -8.456 1.00 61.62 169 PHE A CA 1
ATOM 1318 C C . PHE A 1 169 ? 18.802 9.039 -9.544 1.00 61.62 169 PHE A C 1
ATOM 1320 O O . PHE A 1 169 ? 19.251 8.022 -10.066 1.00 61.62 169 PHE A O 1
ATOM 1327 N N . CYS A 1 170 ? 17.629 9.555 -9.896 1.00 66.06 170 CYS A N 1
ATOM 1328 C CA . CYS A 1 170 ? 16.797 8.985 -10.942 1.00 66.06 170 CYS A CA 1
ATOM 1329 C C . CYS A 1 170 ? 17.187 9.539 -12.311 1.00 66.06 170 CYS A C 1
ATOM 1331 O O . CYS A 1 170 ? 17.316 10.754 -12.494 1.00 66.06 170 CYS A O 1
ATOM 1333 N N . ASN A 1 171 ? 17.315 8.643 -13.280 1.00 65.56 171 ASN A N 1
ATOM 1334 C CA . ASN A 1 171 ? 17.747 8.928 -14.642 1.00 65.56 171 ASN A CA 1
ATOM 1335 C C . ASN A 1 171 ? 16.863 8.161 -15.638 1.00 65.56 171 ASN A C 1
ATOM 1337 O O . ASN A 1 171 ? 15.792 7.683 -15.262 1.00 65.56 171 ASN A O 1
ATOM 1341 N N . SER A 1 172 ? 17.241 8.063 -16.914 1.00 61.34 172 SER A N 1
ATOM 1342 C CA . SER A 1 172 ? 16.393 7.309 -17.843 1.00 61.34 172 SER A CA 1
ATOM 1343 C C . SER A 1 172 ? 16.287 5.839 -17.423 1.00 61.34 172 SER A C 1
ATOM 1345 O O . SER A 1 172 ? 15.183 5.315 -17.428 1.00 61.34 172 SER A O 1
ATOM 1347 N N . ARG A 1 173 ? 17.378 5.202 -16.968 1.00 62.41 173 ARG A N 1
ATOM 1348 C CA . ARG A 1 173 ? 17.446 3.788 -16.549 1.00 62.41 173 ARG A CA 1
ATOM 1349 C C . ARG A 1 173 ? 16.702 3.487 -15.246 1.00 62.41 173 ARG A C 1
ATOM 1351 O O . ARG A 1 173 ? 15.966 2.505 -15.192 1.00 62.41 173 ARG A O 1
ATOM 1358 N N . LEU A 1 174 ? 16.881 4.327 -14.229 1.00 58.19 174 LEU A N 1
ATOM 1359 C CA . LEU A 1 174 ? 16.099 4.347 -12.990 1.00 58.19 174 LEU A CA 1
ATOM 1360 C C . LEU A 1 174 ? 15.008 5.399 -13.129 1.00 58.19 174 LEU A C 1
ATOM 1362 O O . LEU A 1 174 ? 15.216 6.567 -12.787 1.00 58.19 174 LEU A O 1
ATOM 1366 N N . CYS A 1 175 ? 13.858 4.982 -13.660 1.00 53.88 175 CYS A N 1
ATOM 1367 C CA . CYS A 1 175 ? 12.744 5.889 -13.878 1.00 53.88 175 CYS A CA 1
ATOM 1368 C C . CYS A 1 175 ? 12.384 6.586 -12.568 1.00 53.88 175 CYS A C 1
ATOM 1370 O O . CYS A 1 175 ? 12.190 5.939 -11.542 1.00 53.88 175 CYS A O 1
ATOM 1372 N N . LYS A 1 176 ? 12.266 7.914 -12.644 1.00 52.59 176 LYS A N 1
ATOM 1373 C CA . LYS A 1 176 ? 11.738 8.775 -11.583 1.00 52.59 176 LYS A CA 1
ATOM 1374 C C . LYS A 1 176 ? 10.436 8.162 -11.047 1.00 52.59 176 LYS A C 1
ATOM 1376 O O . LYS A 1 176 ? 9.481 8.180 -11.834 1.00 52.59 176 LYS A O 1
ATOM 1381 N N . PRO A 1 177 ? 10.386 7.570 -9.830 1.00 44.47 177 PRO A N 1
ATOM 1382 C CA . PRO A 1 177 ? 9.160 7.025 -9.262 1.00 44.47 177 PRO A CA 1
ATOM 1383 C C . PRO A 1 177 ? 8.006 8.026 -9.394 1.00 44.47 177 PRO A C 1
ATOM 1385 O O . PRO A 1 177 ? 8.189 9.237 -9.459 1.00 44.47 177 PRO A O 1
ATOM 1388 N N . GLY A 1 178 ? 6.775 7.521 -9.446 1.00 35.38 178 GLY A N 1
ATOM 1389 C CA . GLY A 1 178 ? 5.617 8.362 -9.145 1.00 35.38 178 GLY A CA 1
ATOM 1390 C C . GLY A 1 178 ? 5.796 9.097 -7.832 1.00 35.38 178 GLY A C 1
ATOM 1391 O O . GLY A 1 178 ? 6.709 8.801 -7.071 1.00 35.38 178 GLY A O 1
ATOM 1392 N N . THR A 1 179 ? 4.892 10.017 -7.520 1.00 31.88 179 THR A N 1
ATOM 1393 C CA . THR A 1 179 ? 4.656 10.378 -6.122 1.00 31.88 179 THR A CA 1
ATOM 1394 C C . THR A 1 179 ? 4.271 9.100 -5.361 1.00 31.88 179 THR A C 1
ATOM 1396 O O . THR A 1 179 ? 3.100 8.755 -5.234 1.00 31.88 179 THR A O 1
ATOM 1399 N N . LEU A 1 180 ? 5.275 8.347 -4.938 1.00 36.25 180 LEU A N 1
ATOM 1400 C CA . LEU A 1 180 ? 5.256 7.453 -3.811 1.00 36.25 180 LEU A CA 1
ATOM 1401 C C . LEU A 1 180 ? 5.729 8.389 -2.707 1.00 36.25 180 LEU A C 1
ATOM 1403 O O . LEU A 1 180 ? 6.925 8.560 -2.519 1.00 36.25 180 LEU A O 1
ATOM 1407 N N . ASP A 1 181 ? 4.802 9.114 -2.074 1.00 34.41 181 ASP A N 1
ATOM 1408 C CA . ASP A 1 181 ? 5.126 9.656 -0.754 1.00 34.41 181 ASP A CA 1
ATOM 1409 C C . ASP A 1 181 ? 5.660 8.453 0.040 1.00 34.41 181 ASP A C 1
ATOM 1411 O O . ASP A 1 181 ? 4.944 7.447 0.087 1.00 34.41 181 ASP A O 1
ATOM 1415 N N . PRO A 1 182 ? 6.858 8.499 0.649 1.00 36.50 182 PRO A N 1
ATOM 1416 C CA . PRO A 1 182 ? 7.374 7.426 1.496 1.00 36.50 182 PRO A CA 1
ATOM 1417 C C . PRO A 1 182 ? 6.387 7.066 2.606 1.00 36.50 182 PRO A C 1
ATOM 1419 O O . PRO A 1 182 ? 6.526 6.036 3.257 1.00 36.50 182 PRO A O 1
ATOM 1422 N N . ARG A 1 183 ? 5.377 7.919 2.824 1.00 34.28 183 ARG A N 1
ATOM 1423 C CA . ARG A 1 183 ? 4.262 7.665 3.714 1.00 34.28 183 ARG A CA 1
ATOM 1424 C C . ARG A 1 183 ? 3.109 6.856 3.115 1.00 34.28 183 ARG A C 1
ATOM 1426 O O . ARG A 1 183 ? 2.498 6.188 3.936 1.00 34.28 183 ARG A O 1
ATOM 1433 N N . LYS A 1 184 ? 2.743 6.896 1.817 1.00 44.72 184 LYS A N 1
ATOM 1434 C CA . LYS A 1 184 ? 1.471 6.277 1.326 1.00 44.72 184 LYS A CA 1
ATOM 1435 C C . LYS A 1 184 ? 1.345 6.029 -0.195 1.00 44.72 184 LYS A C 1
ATOM 1437 O O . LYS A 1 184 ? 0.652 6.770 -0.904 1.00 44.72 184 LYS A O 1
ATOM 1442 N N . PRO A 1 185 ? 1.896 4.934 -0.718 1.00 39.97 185 PRO A N 1
ATOM 1443 C CA . PRO A 1 185 ? 1.186 4.146 -1.723 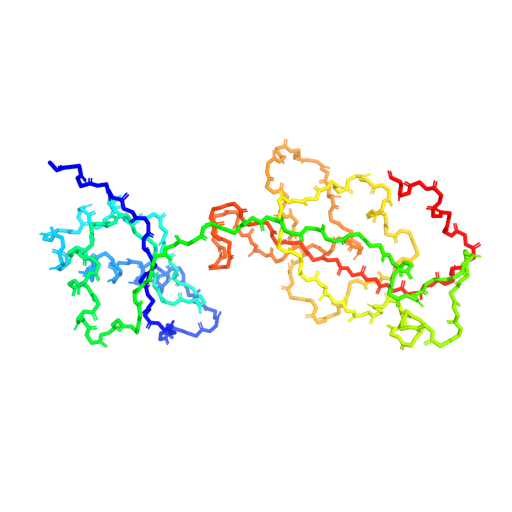1.00 39.97 185 PRO A CA 1
ATOM 1444 C C . PRO A 1 185 ? 0.698 2.845 -1.080 1.00 39.97 185 PRO A C 1
ATOM 1446 O O . PRO A 1 185 ? 1.474 2.124 -0.475 1.00 39.97 185 PRO A O 1
ATOM 1449 N N . ASP A 1 186 ? -0.579 2.500 -1.244 1.00 41.50 186 ASP A N 1
ATOM 1450 C CA . ASP A 1 186 ? -1.205 1.312 -0.622 1.00 41.50 186 ASP A CA 1
ATOM 1451 C C . ASP A 1 186 ? -0.591 -0.049 -1.002 1.00 41.50 186 ASP A C 1
ATOM 1453 O O . ASP A 1 186 ? -1.048 -1.088 -0.538 1.00 41.50 186 ASP A O 1
ATOM 1457 N N . ILE A 1 187 ? 0.440 -0.058 -1.847 1.00 38.75 187 ILE A N 1
ATOM 1458 C CA . ILE A 1 187 ? 1.233 -1.240 -2.199 1.00 38.75 187 ILE A CA 1
ATOM 1459 C C . ILE A 1 187 ? 2.568 -1.317 -1.444 1.00 38.75 187 ILE A C 1
ATOM 1461 O O . ILE A 1 187 ? 3.227 -2.351 -1.495 1.00 38.75 187 ILE A O 1
ATOM 1465 N N . THR A 1 188 ? 2.987 -0.254 -0.750 1.00 41.66 188 THR A N 1
ATOM 1466 C CA . THR A 1 188 ? 4.174 -0.263 0.110 1.00 41.66 188 THR A CA 1
ATOM 1467 C C . THR A 1 188 ? 3.731 -0.465 1.550 1.00 41.66 188 THR A C 1
ATOM 1469 O O . THR A 1 188 ? 3.493 0.488 2.291 1.00 41.66 188 THR A O 1
ATOM 1472 N N . ALA A 1 189 ? 3.604 -1.725 1.958 1.00 36.22 189 ALA A N 1
ATOM 1473 C CA . ALA A 1 189 ? 3.655 -2.034 3.379 1.00 36.22 189 ALA A CA 1
ATOM 1474 C C . ALA A 1 189 ? 5.026 -1.589 3.942 1.00 36.22 189 ALA A C 1
ATOM 1476 O O . ALA A 1 189 ? 5.996 -1.492 3.176 1.00 36.22 189 ALA A O 1
ATOM 1477 N N . PRO A 1 190 ? 5.149 -1.327 5.255 1.00 39.47 190 PRO A N 1
ATOM 1478 C CA . PRO A 1 190 ? 6.451 -1.111 5.880 1.00 39.47 190 PRO A CA 1
ATOM 1479 C C . PRO A 1 190 ? 7.445 -2.207 5.449 1.00 39.47 190 PRO A C 1
ATOM 1481 O O . PRO A 1 190 ? 7.178 -3.390 5.640 1.00 39.47 190 PRO A O 1
ATOM 1484 N N . GLY A 1 191 ? 8.564 -1.817 4.822 1.00 32.69 191 GLY A N 1
ATOM 1485 C CA . GLY A 1 191 ? 9.597 -2.744 4.329 1.00 32.69 191 GLY A CA 1
ATOM 1486 C C . GLY A 1 191 ? 9.567 -3.080 2.828 1.00 32.69 191 GLY A C 1
ATOM 1487 O O . GLY A 1 191 ? 10.344 -3.926 2.394 1.00 32.69 191 GLY A O 1
ATOM 1488 N N . VAL A 1 192 ? 8.717 -2.431 2.026 1.00 39.56 192 VAL A N 1
ATOM 1489 C CA . VAL A 1 192 ? 8.558 -2.699 0.583 1.00 39.56 192 VAL A CA 1
ATOM 1490 C C . VAL A 1 192 ? 9.041 -1.498 -0.247 1.00 39.56 192 VAL A C 1
ATOM 1492 O O . VAL A 1 192 ? 8.362 -0.473 -0.278 1.00 39.56 192 VAL A O 1
ATOM 1495 N N . ASN A 1 193 ? 10.175 -1.609 -0.959 1.00 44.03 193 ASN A N 1
ATOM 1496 C CA . ASN A 1 193 ? 10.632 -0.576 -1.904 1.00 44.03 193 ASN A CA 1
ATOM 1497 C C . ASN A 1 193 ? 10.262 -0.947 -3.344 1.00 44.03 193 ASN A C 1
ATOM 1499 O O . ASN A 1 193 ? 10.657 -2.002 -3.836 1.00 44.03 193 ASN A O 1
ATOM 1503 N N . VAL A 1 194 ? 9.540 -0.061 -4.038 1.00 42.16 194 VAL A N 1
ATOM 1504 C CA . VAL A 1 194 ? 9.174 -0.229 -5.454 1.00 42.16 194 VAL A CA 1
ATOM 1505 C C . VAL A 1 194 ? 10.147 0.557 -6.334 1.00 42.16 194 VAL A C 1
ATOM 1507 O O . VAL A 1 194 ? 10.184 1.784 -6.280 1.00 42.16 194 VAL A O 1
ATOM 1510 N N . ILE A 1 195 ? 10.904 -0.129 -7.188 1.00 51.47 195 ILE A N 1
ATOM 1511 C CA . ILE A 1 195 ? 11.865 0.480 -8.118 1.00 51.47 195 ILE A CA 1
ATOM 1512 C C . ILE A 1 195 ? 11.448 0.178 -9.547 1.00 51.47 195 ILE A C 1
ATOM 1514 O O . ILE A 1 195 ? 11.277 -0.977 -9.911 1.00 51.47 195 ILE A O 1
ATOM 1518 N N . ALA A 1 196 ? 11.3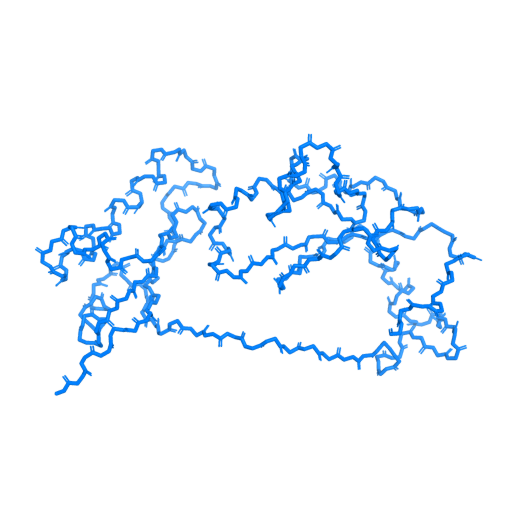37 1.202 -10.387 1.00 44.28 196 ALA A N 1
ATOM 1519 C CA . ALA A 1 196 ? 11.072 1.022 -11.808 1.00 44.28 196 ALA A CA 1
ATOM 1520 C C . ALA A 1 196 ? 12.371 1.147 -12.618 1.00 44.28 196 ALA A C 1
ATOM 1522 O O . ALA A 1 196 ? 12.979 2.218 -12.657 1.00 44.28 196 ALA A O 1
ATOM 1523 N N . ALA A 1 197 ? 12.777 0.073 -13.296 1.00 45.94 197 ALA A N 1
ATOM 1524 C CA . ALA A 1 197 ? 13.861 0.112 -14.276 1.00 45.94 197 ALA A CA 1
ATOM 1525 C C . ALA A 1 197 ? 13.303 0.047 -15.704 1.00 45.94 197 ALA A C 1
ATOM 1527 O O . ALA A 1 197 ? 12.320 -0.652 -15.970 1.00 45.94 197 ALA A O 1
ATOM 1528 N N . TYR A 1 198 ? 13.942 0.762 -16.628 1.00 38.25 198 TYR A N 1
ATOM 1529 C CA . TYR A 1 198 ? 13.656 0.691 -18.063 1.00 38.25 198 TYR A CA 1
ATOM 1530 C C . TYR A 1 198 ? 14.940 0.396 -18.844 1.00 38.25 198 TYR A C 1
ATOM 1532 O O . TYR A 1 198 ? 16.047 0.641 -18.361 1.00 38.25 198 TYR A O 1
ATOM 1540 N N . THR A 1 199 ? 14.816 -0.130 -20.060 1.00 33.91 199 THR A N 1
ATOM 1541 C CA . THR A 1 199 ? 15.945 -0.298 -20.986 1.00 33.91 199 THR A CA 1
ATOM 1542 C C . THR A 1 199 ? 15.521 0.047 -22.409 1.00 33.91 199 THR A C 1
ATOM 1544 O O . THR A 1 199 ? 14.389 -0.238 -22.781 1.00 33.91 199 THR A O 1
ATOM 1547 N N . LEU A 1 200 ? 16.400 0.683 -23.197 1.00 41.72 200 LEU A N 1
ATOM 1548 C CA . LEU A 1 200 ? 16.327 0.702 -24.668 1.00 41.72 200 LEU A CA 1
ATOM 1549 C C . LEU A 1 200 ? 17.667 0.223 -25.214 1.00 41.72 200 LEU A C 1
ATOM 1551 O O . LEU A 1 200 ? 18.716 0.493 -24.631 1.00 41.72 200 LEU A O 1
ATOM 1555 N N . ALA A 1 201 ? 17.624 -0.457 -26.352 1.00 37.31 201 ALA A N 1
ATOM 1556 C CA . ALA A 1 201 ? 18.815 -0.790 -27.107 1.00 37.31 201 ALA A CA 1
ATOM 1557 C C . ALA A 1 201 ? 19.215 0.402 -27.989 1.00 37.31 201 ALA A C 1
ATOM 1559 O O . ALA A 1 201 ? 18.497 0.739 -28.927 1.00 37.31 201 ALA A O 1
ATOM 1560 N N . ALA A 1 202 ? 20.376 0.998 -27.729 1.00 32.00 202 ALA A N 1
ATOM 1561 C CA . ALA A 1 202 ? 21.120 1.726 -28.750 1.00 32.00 202 ALA A CA 1
ATOM 1562 C C . ALA A 1 202 ? 22.573 1.222 -28.746 1.00 32.00 202 ALA A C 1
ATOM 1564 O O . ALA A 1 202 ? 23.299 1.394 -27.769 1.00 32.00 202 ALA A O 1
ATOM 1565 N N . ASP A 1 203 ? 22.923 0.518 -29.825 1.00 34.16 203 ASP A N 1
ATOM 1566 C CA . ASP A 1 203 ? 24.248 0.039 -30.239 1.00 34.16 203 ASP A CA 1
ATOM 1567 C C . ASP A 1 203 ? 25.173 -0.508 -29.137 1.00 34.16 203 ASP A C 1
ATOM 1569 O O . ASP A 1 203 ? 26.167 0.096 -28.727 1.00 34.16 203 ASP A O 1
ATOM 1573 N N . ILE A 1 204 ? 24.883 -1.745 -28.714 1.00 34.66 204 ILE A N 1
ATOM 1574 C CA . ILE A 1 204 ? 25.788 -2.573 -27.904 1.00 34.66 204 ILE A CA 1
ATOM 1575 C C . ILE A 1 204 ? 26.985 -2.985 -28.773 1.00 34.66 204 ILE A C 1
ATOM 1577 O O . ILE A 1 204 ? 27.010 -4.058 -29.367 1.00 34.66 204 ILE A O 1
ATOM 1581 N N . TRP A 1 205 ? 27.992 -2.121 -28.826 1.00 30.14 205 TRP A N 1
ATOM 1582 C CA . TRP A 1 205 ? 29.365 -2.508 -29.166 1.00 30.14 205 TRP A CA 1
ATOM 1583 C C . TRP A 1 205 ? 30.376 -2.155 -28.066 1.00 30.14 205 TRP A C 1
ATOM 1585 O O . TRP A 1 205 ? 31.562 -2.401 -28.242 1.00 30.14 205 TRP A O 1
ATOM 1595 N N . THR A 1 206 ? 29.949 -1.607 -26.917 1.00 30.64 206 THR A N 1
ATOM 1596 C CA . THR A 1 206 ? 30.891 -1.167 -25.860 1.00 30.64 206 THR A CA 1
ATOM 1597 C C . THR A 1 206 ? 30.435 -1.368 -24.407 1.00 30.64 206 THR A C 1
ATOM 1599 O O . THR A 1 206 ? 31.053 -0.808 -23.503 1.00 30.64 206 THR A O 1
ATOM 1602 N N . VAL A 1 207 ? 29.404 -2.175 -24.119 1.00 32.91 207 VAL A N 1
ATOM 16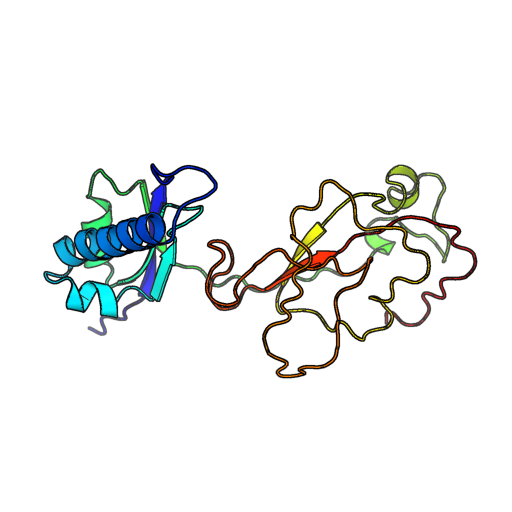03 C CA . VAL A 1 207 ? 29.070 -2.475 -22.712 1.00 32.91 207 VAL A CA 1
ATOM 1604 C C . VAL A 1 207 ? 29.953 -3.617 -22.213 1.00 32.91 207 VAL A C 1
ATOM 1606 O O . VAL A 1 207 ? 29.653 -4.789 -22.423 1.00 32.91 207 VAL A O 1
ATOM 1609 N N . ASP A 1 208 ? 31.056 -3.256 -21.565 1.00 31.09 208 ASP A N 1
ATOM 1610 C CA . ASP A 1 208 ? 31.874 -4.179 -20.788 1.00 31.09 208 ASP A CA 1
ATOM 1611 C C . ASP A 1 208 ? 31.071 -4.689 -19.574 1.00 31.09 208 ASP A C 1
ATOM 1613 O O . ASP A 1 208 ? 30.784 -3.951 -18.626 1.00 31.09 208 ASP A O 1
ATOM 1617 N N . VAL A 1 209 ? 30.657 -5.955 -19.636 1.00 37.28 209 VAL A N 1
ATOM 1618 C CA . VAL A 1 209 ? 29.895 -6.659 -18.590 1.00 37.28 209 VAL A CA 1
ATOM 1619 C C . VAL A 1 209 ? 30.795 -7.377 -17.573 1.00 37.28 209 VAL A C 1
ATOM 1621 O O . VAL A 1 209 ? 30.287 -8.022 -16.659 1.00 37.28 209 VAL A O 1
ATOM 1624 N N . SER A 1 210 ? 32.119 -7.207 -17.644 1.00 27.25 210 SER A N 1
ATOM 1625 C CA . SER A 1 210 ? 33.121 -7.943 -16.847 1.00 27.25 210 SER A CA 1
ATOM 1626 C C . SER A 1 210 ? 33.146 -7.684 -15.331 1.00 27.25 210 SER A C 1
ATOM 1628 O O . SER A 1 210 ? 34.033 -8.172 -14.642 1.00 27.25 210 SER A O 1
ATOM 1630 N N . GLY A 1 211 ? 32.193 -6.950 -14.755 1.00 28.06 211 GLY A N 1
ATOM 1631 C CA . GLY A 1 211 ? 32.186 -6.722 -13.297 1.00 28.06 211 GLY A CA 1
ATOM 1632 C C . GLY A 1 211 ? 30.796 -6.590 -12.704 1.00 28.06 211 GLY A C 1
ATOM 1633 O O .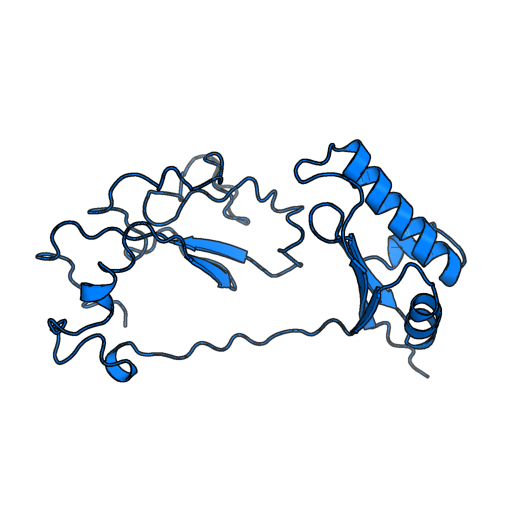 GLY A 1 211 ? 30.522 -5.686 -11.920 1.00 28.06 211 GLY A O 1
ATOM 1634 N N . LEU A 1 212 ? 29.903 -7.467 -13.140 1.00 31.27 212 LEU A N 1
ATOM 1635 C CA . LEU A 1 212 ? 28.743 -7.870 -12.355 1.00 31.27 212 LEU A CA 1
ATOM 1636 C C . LEU A 1 212 ? 29.026 -9.267 -11.781 1.00 31.27 212 LEU A C 1
ATOM 1638 O O . LEU A 1 212 ? 28.338 -10.227 -12.115 1.00 31.27 212 LEU A O 1
ATOM 1642 N N . SER A 1 213 ? 30.094 -9.390 -10.986 1.00 28.73 213 SER A N 1
ATOM 1643 C CA . SER A 1 213 ? 30.421 -10.611 -10.235 1.00 28.73 213 SER A CA 1
ATOM 1644 C C . SER A 1 213 ? 29.925 -10.501 -8.805 1.00 28.73 213 SER A C 1
ATOM 1646 O O . SER A 1 213 ? 30.350 -9.515 -8.159 1.00 28.73 213 SER A O 1
#

pLDDT: mean 70.66, std 21.65, range [27.25, 98.0]

Organism: Crotalaria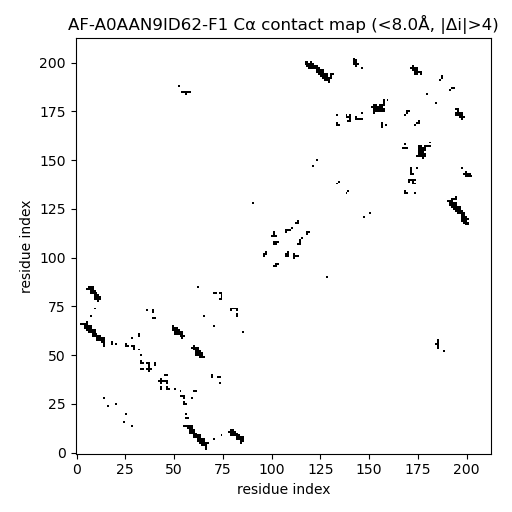 pallida (NCBI:txid3830)

Foldseek 3Di:
DPQFFFKKKWFQFFAPDDQDDDPVQLVVLVVVQLVLLCVLVVHSVVSVVFFPAALRHGTRTTIGRDGPVSQVVSCPDPSTPDMDGDDDDDDDDDDDVVVVVCDDPNDGDCPHPCVVCQNQALHKDKDWAQADDLPDPVNDCVQPDAAHPPDPQVQAADRPPDPPPDDDSADNQFHHGHPPVVRDDSVDDPRIDITIGGDHDDDPPDPDPPPPD

InterPro domains:
  IPR010259 Peptidase S8 propeptide/proteinase inhibitor I9 [PF05922] (8-92)
  IPR036852 Peptidase S8/S53 domain superfamily [G3DSA:3.40.50.200] (93-180)
  IPR036852 Peptidase S8/S53 domain superfamily [SSF52743] (8-144)
  IPR037045 Peptidase S8 propeptide/proteinase inhibitor I9 superfamily [G3DSA:3.30.70.80] (3-92)
  IPR045051 Subtilisin-like protease [PTHR10795] (8-174)

Sequence (213 aa):
MNWALTPYIVYLGGHSHGPDPSPDDLKSATDSHYDLLGSVLGSNEKAKEAIVYSYNKHINGFAALLEEEEASEIAKNPDVVSVFLSKEHKLHTTRSWDFLGLEKDGKIPASSAWRKARFGENIIIANIDTGVWPEHRSFNDKGYGPIPSKWRGKGVCDIGLYNASTKNFCNSRLCKPGTLDPRKPDITAPGVNVIAAYTLAADIWTVDVSGLS

Radius of gyration: 22.31 Å; Cα contacts (8 Å, |Δi|>4): 308; chains: 1; bounding box: 54×39×61 Å

Secondary structure (DSSP, 8-state):
-----EEEEEEEE--SS-SS--HHHHHHHHHHHHHHHHHHHSSHHHHHHHEEEEE-SSSEEEEEEE-HHHHHHHTTSTT--EEEE--PPPP-----TTTTTS-BTTB--TT-HHHHTGGGBTEEEEEEES---TTSGGG--TT--PPPTT---TT----TT---TT-----SSB-------TT--TT--TT-EEEEEEE-----SS---TT--

Solvent-accessible surface area (backbone atoms only — not comparable to full-atom values): 13086 Å² total; per-residue (Å²): 134,85,85,67,66,40,53,29,35,41,35,42,55,66,61,94,63,62,96,79,63,51,76,66,52,34,47,50,46,44,51,50,52,25,52,58,45,8,71,73,72,73,32,51,68,56,22,58,71,30,44,78,43,71,30,40,74,78,42,26,36,34,33,28,52,35,46,71,67,57,50,57,53,54,51,68,40,88,72,40,74,48,61,46,76,63,76,89,78,79,90,82,85,82,90,60,60,60,82,72,56,43,42,57,95,97,38,68,49,87,84,13,62,46,62,74,48,42,60,43,46,86,41,76,46,75,43,80,39,93,68,80,70,58,87,41,76,94,45,58,38,85,59,46,64,80,68,57,88,84,62,77,21,84,76,30,69,72,67,87,88,62,94,54,96,83,67,85,69,49,45,45,26,34,39,35,39,40,86,50,50,95,85,66,42,74,83,50,56,96,82,52,34,80,44,39,41,39,37,47,78,54,81,88,84,75,80,82,70,91,78,84,123